Protein AF-0000000074539095 (afdb_homodimer)

pLDDT: mean 86.01, std 14.71, range [35.84, 98.12]

Solvent-accessible surface area (backbone atoms only — not comparable to full-atom values): 19254 Å² total; per-residue (Å²): 107,52,75,46,80,43,52,52,93,38,87,77,46,68,69,56,50,51,51,53,51,51,55,56,58,64,55,56,76,50,70,60,63,50,55,32,35,36,38,42,33,31,65,42,73,54,95,86,40,68,28,22,35,31,34,38,36,40,35,31,67,97,44,48,30,38,37,30,64,21,70,27,74,41,58,67,56,10,47,50,54,35,48,51,52,50,46,53,53,44,46,52,55,38,48,53,56,55,49,61,72,67,46,92,83,40,67,67,56,61,66,56,63,62,85,59,79,54,88,67,53,45,43,33,37,76,48,81,76,72,81,90,55,56,36,53,69,69,56,51,49,48,55,35,68,76,42,91,53,62,55,44,78,46,28,27,84,84,68,41,82,32,40,39,32,67,41,95,88,73,36,28,37,34,74,108,52,74,46,81,42,52,51,92,38,85,78,48,68,69,56,52,52,52,53,50,51,54,57,56,64,55,54,75,52,71,58,64,50,55,31,35,37,36,44,34,32,65,40,74,53,94,86,40,67,28,21,34,31,34,39,36,39,35,31,67,99,45,48,30,37,36,30,64,21,70,27,74,42,58,68,56,10,46,50,53,35,48,51,52,50,46,53,52,44,47,52,54,39,49,54,57,56,51,60,72,66,48,92,82,37,65,67,56,60,67,56,64,64,82,60,78,55,87,68,52,45,43,33,37,76,48,81,76,72,80,89,55,56,36,54,69,66,55,50,49,49,54,34,68,77,43,91,54,61,54,42,79,45,28,27,86,83,67,42,81,30,39,39,31,68,43,94,88,74,36,27,36,34,73

Sequence (350 aa):
MNISIVGKQFELTEPIKSYIQNAFESLARYNLDIISGRCVVSADEKQGKKGFSAEFALNMARKDTIVIRQKDKDLYAAIDLAIDRAAKVLRREHDKMTTVKGKDDGKEVRARIGEEAIEGVDEIVPMELELYKPLEVEEALEKLKASDMQFYVFNDIDAKMRVIYKRADGKFGLYMNISIVGKQFELTEPIKSYIQNAFESLARYNLDIISGRCVVSADEKQGKKGFSAEFALNMARKDTIVIRQKDKDLYAAIDLAIDRAAKVLRREHDKMTTVKGKDDGKEVRARIGEEAIEGVDEIVPMELELYKPLEVEEALEKLKASDMQFYVFNDIDAKMRVIYKRADGKFGLY

InterPro domains:
  IPR003489 Ribosome hibernation promoting factor/RaiA [PF02482] (3-97)
  IPR003489 Ribosome hibernation promoting factor/RaiA [TIGR00741] (1-98)
  IPR003489 Ribosome hibernation promoting factor/RaiA [cd00552] (2-96)
  IPR032528 Sigma 54 modulation/S30EA ribosomal protein, C-terminal [PF16321] (122-174)
  IPR036567 Ribosome hibernation promotion factor-like [G3DSA:3.30.160.100] (1-110)
  IPR036567 Ribosome hibernation promotion factor-like [SSF69754] (2-104)
  IPR038416 Sigma 54 modulation/S30EA ribosomal protein, C-terminal domain superfamily [G3DSA:3.30.505.50] (133-174)
  IPR050574 HPF/YfiA ribosome-associated [PTHR33231] (2-174)

Nearest PDB structures (foldseek):
  2ywq-assembly3_C  TM=9.135E-01  e=5.434E-08  Thermus thermophilus HB8
  8rd8-assembly1_D  TM=8.995E-01  e=7.138E-07  Psychrobacter urativorans
  5zep-assembly1_x  TM=9.166E-01  e=2.433E-06  Mycolicibacterium smegmatis MC2 155
  6h4n-assembly1_x  TM=8.956E-01  e=3.515E-06  Escherichia coli BW25113
  8fmw-assembly1_W  TM=8.453E-01  e=8.294E-06  Borreliella burgdorferi B31

Organism: Campylobacter curvus (strain 525.92) (NCBI:txid360105)

Foldseek 3Di:
DAEEEEEDVDDQDPVNVVLLVVLVVVLCVLVFQFPYKYWYKYWDDDPNQIKMKIWMWTDTPQFWIKIAIFMDSDPSVRSVVRSVLVNVVSNLVSCLVVVVVPDPPCPVVSVPPDPPDDPRMDIGHDDDADQVDADDPVVLVVVQVVDPDQKDWGQHPVSDIKIWGADPVRDIDID/DAEEEEEDVDDQDPVNVVLLVVLVVVLCVLVFQFPYKYWYKYWDDDPNQIKIKIWMWTDTPQFWIKIAIFMDSDPSVRSVVRSVLVNVVSNLVSCLVVVVVPDPPCPVVSVPSDPPDDPRMDIGHDDDEPQVDADDPVVLVVVQVVDPDQKDWGQHPVSDIKIWGADPVRDIDID

Radius of gyration: 27.0 Å; Cα contacts (8 Å, |Δi|>4): 596; chains: 2; bounding box: 69×76×48 Å

Structure (mmCIF, N/CA/C/O backbone):
data_AF-0000000074539095-model_v1
#
loop_
_entity.id
_entity.type
_entity.pdbx_description
1 polymer 'Ribosome hibernation promoting factor'
#
loop_
_atom_site.group_PDB
_atom_site.id
_atom_site.type_symbol
_atom_site.label_atom_id
_atom_site.label_alt_id
_atom_site.label_comp_id
_atom_site.label_asym_id
_atom_site.label_entity_id
_atom_site.label_seq_id
_atom_site.pdbx_PDB_ins_code
_atom_site.Cartn_x
_atom_site.Cartn_y
_atom_site.Cartn_z
_atom_site.occupancy
_atom_site.B_iso_or_equiv
_atom_site.auth_seq_id
_atom_site.auth_comp_id
_atom_site.auth_asym_id
_atom_site.auth_atom_id
_atom_site.pdbx_PDB_model_num
ATOM 1 N N . MET A 1 1 ? -5.246 17.734 23.75 1 82.69 1 MET A N 1
ATOM 2 C CA . MET A 1 1 ? -4.582 17.594 22.453 1 82.69 1 MET A CA 1
ATOM 3 C C . MET A 1 1 ? -3.07 17.5 22.625 1 82.69 1 MET A C 1
ATOM 5 O O . MET A 1 1 ? -2.473 18.297 23.344 1 82.69 1 MET A O 1
ATOM 9 N N . ASN A 1 2 ? -2.43 16.344 22.234 1 90.19 2 ASN A N 1
ATOM 10 C CA . ASN A 1 2 ? -0.978 16.219 22.219 1 90.19 2 ASN A CA 1
ATOM 11 C C . ASN A 1 2 ? -0.353 16.984 21.062 1 90.19 2 ASN A C 1
ATOM 13 O O . ASN A 1 2 ? -0.617 16.703 19.906 1 90.19 2 ASN A O 1
ATOM 17 N N . ILE A 1 3 ? 0.464 18 21.469 1 93.69 3 ILE A N 1
ATOM 18 C CA . ILE A 1 3 ? 1.004 18.875 20.422 1 93.69 3 ILE A CA 1
ATOM 19 C C . ILE A 1 3 ? 2.508 18.641 20.281 1 93.69 3 ILE A C 1
ATOM 21 O O . ILE A 1 3 ? 3.225 18.578 21.297 1 93.69 3 ILE A O 1
ATOM 25 N N . SER A 1 4 ? 2.906 18.438 19.125 1 94.69 4 SER A N 1
ATOM 26 C CA . SER A 1 4 ? 4.328 18.328 18.797 1 94.69 4 SER A CA 1
ATOM 27 C C . SER A 1 4 ? 4.777 19.453 17.875 1 94.69 4 SER A C 1
ATOM 29 O O . SER A 1 4 ? 4.145 19.719 16.859 1 94.69 4 SER A O 1
ATOM 31 N N . ILE A 1 5 ? 5.84 20.156 18.266 1 96.38 5 ILE A N 1
ATOM 32 C CA . ILE A 1 5 ? 6.387 21.266 17.469 1 96.38 5 ILE A CA 1
ATOM 33 C C . ILE A 1 5 ? 7.832 20.953 17.094 1 96.38 5 ILE A C 1
ATOM 35 O O . ILE A 1 5 ? 8.672 20.703 17.969 1 96.38 5 ILE A O 1
ATOM 39 N N . VAL A 1 6 ? 8.062 20.984 15.797 1 94.38 6 VAL A N 1
ATOM 40 C CA . VAL A 1 6 ? 9.391 20.594 15.32 1 94.38 6 VAL A CA 1
ATOM 41 C C . VAL A 1 6 ? 9.93 21.672 14.375 1 94.38 6 VAL A C 1
ATOM 43 O O . VAL A 1 6 ? 9.203 22.172 13.516 1 94.38 6 VAL A O 1
ATOM 46 N N . GLY A 1 7 ? 11.141 22.016 14.578 1 94.12 7 GLY A N 1
ATOM 47 C CA . GLY A 1 7 ? 11.844 22.875 13.648 1 94.12 7 GLY A CA 1
ATOM 48 C C . GLY A 1 7 ? 12.781 22.125 12.727 1 94.12 7 GLY A C 1
ATOM 49 O O . GLY A 1 7 ? 13.672 21.406 13.188 1 94.12 7 GLY A O 1
ATOM 50 N N . LYS A 1 8 ? 12.523 22.219 11.5 1 90.25 8 LYS A N 1
ATOM 51 C CA . LYS A 1 8 ? 13.438 21.625 10.523 1 90.25 8 LYS A CA 1
ATOM 52 C C . LYS A 1 8 ? 14.516 22.625 10.109 1 90.25 8 LYS A C 1
ATOM 54 O O . LYS A 1 8 ? 14.242 23.578 9.383 1 90.25 8 LYS A O 1
ATOM 59 N N . GLN A 1 9 ? 15.734 22.453 10.5 1 86.25 9 GLN A N 1
ATOM 60 C CA . GLN A 1 9 ? 16.859 23.344 10.25 1 86.25 9 GLN A CA 1
ATOM 61 C C . GLN A 1 9 ? 16.5 24.781 10.641 1 86.25 9 GLN A C 1
ATOM 63 O O . GLN A 1 9 ? 16.828 25.734 9.922 1 86.25 9 GLN A O 1
ATOM 68 N N . PHE A 1 10 ? 15.711 24.922 11.648 1 88.81 10 PHE A N 1
ATOM 69 C CA . PHE A 1 10 ? 15.211 26.188 12.172 1 88.81 10 PHE A CA 1
ATOM 70 C C . PHE A 1 10 ? 15.094 26.125 13.695 1 88.81 10 PHE A C 1
ATOM 72 O O . PHE A 1 10 ? 14.539 25.172 14.242 1 88.81 10 PHE A O 1
ATOM 79 N N . GLU A 1 11 ? 15.664 27.094 14.344 1 91.75 11 GLU A N 1
ATOM 80 C CA . GLU A 1 11 ? 15.586 27.125 15.797 1 91.75 11 GLU A CA 1
ATOM 81 C C . GLU A 1 11 ? 14.25 27.719 16.266 1 91.75 11 GLU A C 1
ATOM 83 O O . GLU A 1 11 ? 13.891 28.828 15.883 1 91.75 11 GLU A O 1
ATOM 88 N N . LEU A 1 12 ? 13.617 26.938 17.078 1 94.94 12 LEU A N 1
ATOM 89 C CA . LEU A 1 12 ? 12.344 27.391 17.625 1 94.94 12 LEU A CA 1
ATOM 90 C C . LEU A 1 12 ? 12.555 28.078 18.969 1 94.94 12 LEU A C 1
ATOM 92 O O . LEU A 1 12 ? 12.891 27.438 19.969 1 94.94 12 LEU A O 1
ATOM 96 N N . THR A 1 13 ? 12.305 29.438 18.953 1 95.94 13 THR A N 1
ATOM 97 C CA . THR A 1 13 ? 12.383 30.172 20.203 1 95.94 13 THR A CA 1
ATOM 98 C C . THR A 1 13 ? 11.109 30 21.016 1 95.94 13 THR A C 1
ATOM 100 O O . THR A 1 13 ? 10.094 29.531 20.5 1 95.94 13 THR A O 1
ATOM 103 N N . GLU A 1 14 ? 11.195 30.344 22.25 1 96.88 14 GLU A N 1
ATOM 104 C CA . GLU A 1 14 ? 10.055 30.156 23.125 1 96.88 14 GLU A CA 1
ATOM 105 C C . GLU A 1 14 ? 8.844 30.953 22.641 1 96.88 14 GLU A C 1
ATOM 107 O O . GLU A 1 14 ? 7.719 30.453 22.656 1 96.88 14 GLU A O 1
ATOM 112 N N . PRO A 1 15 ? 9.062 32.156 22.188 1 96.75 15 PRO A N 1
ATOM 113 C CA . PRO A 1 15 ? 7.914 32.906 21.672 1 96.75 15 PRO A CA 1
ATOM 114 C C . PRO A 1 15 ? 7.246 32.219 20.484 1 96.75 15 PRO A C 1
ATOM 116 O O . PRO A 1 15 ? 6.016 32.219 20.391 1 96.75 15 PRO A O 1
ATOM 119 N N . ILE A 1 16 ? 8.07 31.625 19.641 1 96.44 16 ILE A N 1
ATOM 120 C CA . ILE A 1 16 ? 7.531 30.922 18.469 1 96.44 16 ILE A CA 1
ATOM 121 C C . ILE A 1 16 ? 6.738 29.703 18.922 1 96.44 16 ILE A C 1
ATOM 123 O O . ILE A 1 16 ? 5.617 29.484 18.453 1 96.44 16 ILE A O 1
ATOM 127 N N . LYS A 1 17 ? 7.258 28.938 19.859 1 97.25 17 LYS A N 1
ATOM 128 C CA . LYS A 1 17 ? 6.59 27.75 20.375 1 97.25 17 LYS A CA 1
ATOM 129 C C . LYS A 1 17 ? 5.258 28.109 21.031 1 97.25 17 LYS A C 1
ATOM 131 O O . LYS A 1 17 ? 4.246 27.438 20.812 1 97.25 17 LYS A O 1
ATOM 136 N N . SER A 1 18 ? 5.332 29.156 21.797 1 97.44 18 SER A N 1
ATOM 137 C CA . SER A 1 18 ? 4.125 29.594 22.484 1 97.44 18 SER A CA 1
ATOM 138 C C . SER A 1 18 ? 3.051 30.031 21.484 1 97.44 18 SER A C 1
ATOM 140 O O . SER A 1 18 ? 1.865 29.766 21.688 1 97.44 18 SER A O 1
ATOM 142 N N . TYR A 1 19 ? 3.523 30.688 20.453 1 97.19 19 TYR A N 1
ATOM 143 C CA . TYR A 1 19 ? 2.594 31.156 19.438 1 97.19 19 TYR A CA 1
ATOM 144 C C . TYR A 1 19 ? 1.896 29.984 18.75 1 97.19 19 TYR A C 1
ATOM 146 O O . TYR A 1 19 ? 0.678 30 18.562 1 97.19 19 TYR A O 1
ATOM 154 N N . ILE A 1 20 ? 2.652 28.969 18.422 1 96.94 20 ILE A N 1
ATOM 155 C CA . ILE A 1 20 ? 2.121 27.781 17.766 1 96.94 20 ILE A CA 1
ATOM 156 C C . ILE A 1 20 ? 1.183 27.031 18.719 1 96.94 20 ILE A C 1
ATOM 158 O O . ILE A 1 20 ? 0.105 26.594 18.312 1 96.94 20 ILE A O 1
ATOM 162 N N . GLN A 1 21 ? 1.583 26.922 19.969 1 96.12 21 GLN A N 1
ATOM 163 C CA . GLN A 1 21 ? 0.751 26.266 20.969 1 96.12 21 GLN A CA 1
ATOM 164 C C . GLN A 1 21 ? -0.604 26.953 21.094 1 96.12 21 GLN A C 1
ATOM 166 O O . GLN A 1 21 ? -1.644 26.297 21.125 1 96.12 21 GLN A O 1
ATOM 171 N N . ASN A 1 22 ? -0.52 28.25 21.172 1 95.38 22 ASN A N 1
ATOM 172 C CA . ASN A 1 22 ? -1.754 29.031 21.266 1 95.38 22 ASN A CA 1
ATOM 173 C C . ASN A 1 22 ? -2.637 28.844 20.031 1 95.38 22 ASN A C 1
ATOM 175 O O . ASN A 1 22 ? -3.863 28.797 20.141 1 95.38 22 ASN A O 1
ATOM 179 N N . ALA A 1 23 ? -1.967 28.766 18.891 1 94.06 23 ALA A N 1
ATOM 180 C CA . ALA A 1 23 ? -2.691 28.531 17.656 1 94.06 23 ALA A CA 1
ATOM 181 C C . ALA A 1 23 ? -3.461 27.219 17.703 1 94.06 23 ALA A C 1
ATOM 183 O O . ALA A 1 23 ? -4.641 27.172 17.344 1 94.06 23 ALA A O 1
ATOM 184 N N . PHE A 1 24 ? -2.826 26.172 18.188 1 93.69 24 PHE A N 1
ATOM 185 C CA . PHE A 1 24 ? -3.488 24.875 18.312 1 93.69 24 PHE A CA 1
ATOM 186 C C . PHE A 1 24 ? -4.633 24.953 19.312 1 93.69 24 PHE A C 1
ATOM 188 O O . PHE A 1 24 ? -5.707 24.391 19.078 1 93.69 24 PHE A O 1
ATOM 195 N N . GLU A 1 25 ? -4.445 25.656 20.406 1 91.75 25 GLU A N 1
ATOM 196 C CA . GLU A 1 25 ? -5.453 25.75 21.453 1 91.75 25 GLU A CA 1
ATOM 197 C C . GLU A 1 25 ? -6.711 26.453 20.953 1 91.75 25 GLU A C 1
ATOM 199 O O . GLU A 1 25 ? -7.82 26.141 21.391 1 91.75 25 GLU A O 1
ATOM 204 N N . SER A 1 26 ? -6.504 27.344 20.078 1 91.62 26 SER A N 1
ATOM 205 C CA . SER A 1 26 ? -7.633 28.094 19.531 1 91.62 26 SER A CA 1
ATOM 206 C C . SER A 1 26 ? -8.555 27.203 18.719 1 91.62 26 SER A C 1
ATOM 208 O O . SER A 1 26 ? -9.719 27.547 18.484 1 91.62 26 SER A O 1
ATOM 210 N N . LEU A 1 27 ? -8.039 26.078 18.266 1 91.38 27 LEU A N 1
ATOM 211 C CA . LEU A 1 27 ? -8.828 25.172 17.438 1 91.38 27 LEU A CA 1
ATOM 212 C C . LEU A 1 27 ? -9.68 24.25 18.312 1 91.38 27 LEU A C 1
ATOM 214 O O . LEU A 1 27 ? -10.586 23.578 17.812 1 91.38 27 LEU A O 1
ATOM 218 N N . ALA A 1 28 ? -9.43 24.188 19.562 1 84.56 28 ALA A N 1
ATOM 219 C CA . ALA A 1 28 ? -10.133 23.312 20.5 1 84.56 28 ALA A CA 1
ATOM 220 C C . ALA A 1 28 ? -11.602 23.703 20.609 1 84.56 28 ALA A C 1
ATOM 222 O O . ALA A 1 28 ? -12.43 22.891 21.031 1 84.56 28 ALA A O 1
ATOM 223 N N . ARG A 1 29 ? -11.922 24.828 20.203 1 82.81 29 ARG A N 1
ATOM 224 C CA . ARG A 1 29 ? -13.266 25.375 20.391 1 82.81 29 ARG A CA 1
ATOM 225 C C . ARG A 1 29 ? -14.266 24.656 19.5 1 82.81 29 ARG A C 1
ATOM 227 O O . ARG A 1 29 ? -15.477 24.703 19.734 1 82.81 29 ARG A O 1
ATOM 234 N N . TYR A 1 30 ? -13.789 24.062 18.469 1 82.06 30 TYR A N 1
ATOM 235 C CA . TYR A 1 30 ? -14.719 23.453 17.516 1 82.06 30 TYR A CA 1
ATOM 236 C C . TYR A 1 30 ? -15.195 22.094 18.031 1 82.06 30 TYR A C 1
ATOM 238 O O . TYR A 1 30 ? -16.031 21.453 17.391 1 82.06 30 TYR A O 1
ATOM 246 N N . ASN A 1 31 ? -14.836 21.781 19.219 1 70.94 31 ASN A N 1
ATOM 247 C CA . ASN A 1 31 ? -15.352 20.609 19.906 1 70.94 31 ASN A CA 1
ATOM 248 C C . ASN A 1 31 ? -15.203 19.344 19.062 1 70.94 31 ASN A C 1
ATOM 250 O O . ASN A 1 31 ? -16.141 18.547 18.969 1 70.94 31 ASN A O 1
ATOM 254 N N . LEU A 1 32 ? -14.234 19.391 18.234 1 76.88 32 LEU A N 1
ATOM 255 C CA . LEU A 1 32 ? -13.906 18.156 17.516 1 76.88 32 LEU A CA 1
ATOM 256 C C . LEU A 1 32 ? -12.906 17.328 18.312 1 76.88 32 LEU A C 1
ATOM 258 O O . LEU A 1 32 ? -12.188 17.859 19.172 1 76.88 32 LEU A O 1
ATOM 262 N N . ASP A 1 33 ? -13.078 16.047 18.453 1 83.5 33 ASP A N 1
ATOM 263 C CA . ASP A 1 33 ? -12.164 15.172 19.172 1 83.5 33 ASP A CA 1
ATOM 264 C C . ASP A 1 33 ? -10.797 15.133 18.5 1 83.5 33 ASP A C 1
ATOM 266 O O . ASP A 1 33 ? -10.43 14.125 17.891 1 83.5 33 ASP A O 1
ATOM 270 N N . ILE A 1 34 ? -10.031 16.344 18.609 1 85.81 34 ILE A N 1
ATOM 271 C CA . ILE A 1 34 ? -8.672 16.406 18.062 1 85.81 34 ILE A CA 1
ATOM 272 C C . ILE A 1 34 ? -7.711 15.68 19.016 1 85.81 34 ILE A C 1
ATOM 274 O O . ILE A 1 34 ? -7.492 16.125 20.141 1 85.81 34 ILE A O 1
ATOM 278 N N . ILE A 1 35 ? -7.16 14.648 18.531 1 86.69 35 ILE A N 1
ATOM 279 C CA . ILE A 1 35 ? -6.328 13.773 19.359 1 86.69 35 ILE A CA 1
ATOM 280 C C . ILE A 1 35 ? -4.914 14.352 19.453 1 86.69 35 ILE A C 1
ATOM 282 O O . ILE A 1 35 ? -4.297 14.328 20.516 1 86.69 35 ILE A O 1
ATOM 286 N N . SER A 1 36 ? -4.418 14.812 18.312 1 90.5 36 SER A N 1
ATOM 287 C CA . SER A 1 36 ? -3.049 15.328 18.312 1 90.5 36 SER A CA 1
ATOM 288 C C . SER A 1 36 ? -2.848 16.359 17.219 1 90.5 36 SER A C 1
ATOM 290 O O . SER A 1 36 ? -3.602 16.391 16.234 1 90.5 36 SER A O 1
ATOM 292 N N . GLY A 1 37 ? -1.92 17.234 17.422 1 91.94 37 GLY A N 1
ATOM 293 C CA . GLY A 1 37 ? -1.452 18.219 16.469 1 91.94 37 GLY A CA 1
ATOM 294 C C . GLY A 1 37 ? 0.059 18.266 16.344 1 91.94 37 GLY A C 1
ATOM 295 O O . GLY A 1 37 ? 0.775 18.094 17.328 1 91.94 37 GLY A O 1
ATOM 296 N N . ARG A 1 38 ? 0.458 18.406 15.141 1 94.06 38 ARG A N 1
ATOM 297 C CA . ARG A 1 38 ? 1.889 18.531 14.875 1 94.06 38 ARG A CA 1
ATOM 298 C C . ARG A 1 38 ? 2.182 19.688 13.938 1 94.06 38 ARG A C 1
ATOM 300 O O . ARG A 1 38 ? 1.473 19.891 12.953 1 94.06 38 ARG A O 1
ATOM 307 N N . CYS A 1 39 ? 3.184 20.438 14.312 1 96.25 39 CYS A N 1
ATOM 308 C CA . CYS A 1 39 ? 3.615 21.547 13.469 1 96.25 39 CYS A CA 1
ATOM 309 C C . CYS A 1 39 ? 5.105 21.453 13.156 1 96.25 39 CYS A C 1
ATOM 311 O O . CYS A 1 39 ? 5.918 21.281 14.07 1 96.25 39 CYS A O 1
ATOM 313 N N . VAL A 1 40 ? 5.461 21.484 11.914 1 95 40 VAL A N 1
ATOM 314 C CA . VAL A 1 40 ? 6.852 21.516 11.469 1 95 40 VAL A CA 1
ATOM 315 C C . VAL A 1 40 ? 7.148 22.875 10.82 1 95 40 VAL A C 1
ATOM 317 O O . VAL A 1 40 ? 6.473 23.281 9.875 1 95 40 VAL A O 1
ATOM 320 N N . VAL A 1 41 ? 8.125 23.5 11.352 1 95.5 41 VAL A N 1
ATOM 321 C CA . VAL A 1 41 ? 8.508 24.812 10.836 1 95.5 41 VAL A CA 1
ATOM 322 C C . VAL A 1 41 ? 9.875 24.719 10.148 1 95.5 41 VAL A C 1
ATOM 324 O O . VAL A 1 41 ? 10.789 24.062 10.664 1 95.5 41 VAL A O 1
ATOM 327 N N . SER A 1 42 ? 9.914 25.266 9.016 1 93.56 42 SER A N 1
ATOM 328 C CA . SER A 1 42 ? 11.195 25.328 8.312 1 93.56 42 SER A CA 1
ATOM 329 C C . SER A 1 42 ? 11.406 26.688 7.66 1 93.56 42 SER A C 1
ATOM 331 O O . SER A 1 42 ? 10.445 27.438 7.438 1 93.56 42 SER A O 1
ATOM 333 N N . ALA A 1 43 ? 12.68 26.984 7.52 1 90.25 43 ALA A N 1
ATOM 334 C CA . ALA A 1 43 ? 13.062 28.172 6.75 1 90.25 43 ALA A CA 1
ATOM 335 C C . ALA A 1 43 ? 13.453 27.797 5.324 1 90.25 43 ALA A C 1
ATOM 337 O O . ALA A 1 43 ? 14.055 26.734 5.098 1 90.25 43 ALA A O 1
ATOM 338 N N . ASP A 1 44 ? 12.867 28.453 4.406 1 79.5 44 ASP A N 1
ATOM 339 C CA . ASP A 1 44 ? 13.18 28.234 3 1 79.5 44 ASP A CA 1
ATOM 340 C C . ASP A 1 44 ? 13.875 29.438 2.395 1 79.5 44 ASP A C 1
ATOM 342 O O . ASP A 1 44 ? 13.695 30.562 2.863 1 79.5 44 ASP A O 1
ATOM 346 N N . GLU A 1 45 ? 14.992 29.25 1.792 1 77.12 45 GLU A N 1
ATOM 347 C CA . GLU A 1 45 ? 15.594 30.344 1.047 1 77.12 45 GLU A CA 1
ATOM 348 C C . GLU A 1 45 ? 15.508 30.109 -0.458 1 77.12 45 GLU A C 1
ATOM 350 O O . GLU A 1 45 ? 15.945 29.062 -0.955 1 77.12 45 GLU A O 1
ATOM 355 N N . LYS A 1 46 ? 14.633 30.859 -0.978 1 67.56 46 LYS A N 1
ATOM 356 C CA . LYS A 1 46 ? 14.562 30.797 -2.436 1 67.56 46 LYS A CA 1
ATOM 357 C C . LYS A 1 46 ? 14.992 32.125 -3.053 1 67.56 46 LYS A C 1
ATOM 359 O O . LYS A 1 46 ? 14.445 33.188 -2.721 1 67.56 46 LYS A O 1
ATOM 364 N N . GLN A 1 47 ? 15.969 32 -3.994 1 73.81 47 GLN A N 1
ATOM 365 C CA . GLN A 1 47 ? 16.484 33.125 -4.75 1 73.81 47 GLN A CA 1
ATOM 366 C C . GLN A 1 47 ? 16.875 34.281 -3.818 1 73.81 47 GLN A C 1
ATOM 368 O O . GLN A 1 47 ? 16.547 35.438 -4.078 1 73.81 47 GLN A O 1
ATOM 373 N N . GLY A 1 48 ? 17.359 34 -2.801 1 74.69 48 GLY A N 1
ATOM 374 C CA . GLY A 1 48 ? 17.844 35.031 -1.905 1 74.69 48 GLY A CA 1
ATOM 375 C C . GLY A 1 48 ? 16.781 35.562 -0.958 1 74.69 48 GLY A C 1
ATOM 376 O O . GLY A 1 48 ? 17.062 36.438 -0.133 1 74.69 48 GLY A O 1
ATOM 377 N N . LYS A 1 49 ? 15.594 35.219 -1.083 1 80 49 LYS A N 1
ATOM 378 C CA . LYS A 1 49 ? 14.539 35.656 -0.18 1 80 49 LYS A CA 1
ATOM 379 C C . LYS A 1 49 ? 14.227 34.594 0.87 1 80 49 LYS A C 1
ATOM 381 O O . LYS A 1 49 ? 14.008 33.438 0.535 1 80 49 LYS A O 1
ATOM 386 N N . LYS A 1 50 ? 14.328 35.062 2.037 1 84.12 50 LYS A N 1
ATOM 387 C CA . LYS A 1 50 ? 14.031 34.188 3.158 1 84.12 50 LYS A CA 1
ATOM 388 C C . LYS A 1 50 ? 12.523 33.969 3.316 1 84.12 50 LYS A C 1
ATOM 390 O O . LYS A 1 50 ? 11.75 34.938 3.148 1 84.12 50 LYS A O 1
ATOM 395 N N . GLY A 1 51 ? 12.102 32.781 3.352 1 91.81 51 GLY A N 1
ATOM 396 C CA . GLY A 1 51 ? 10.727 32.438 3.66 1 91.81 51 GLY A CA 1
ATOM 397 C C . GLY A 1 51 ? 10.602 31.297 4.652 1 91.81 51 GLY A C 1
ATOM 398 O O . GLY A 1 51 ? 11.602 30.703 5.047 1 91.81 51 GLY A O 1
ATOM 399 N N . PHE A 1 52 ? 9.383 31.281 5.227 1 93.62 52 PHE A N 1
ATOM 400 C CA . PHE A 1 52 ? 9.109 30.25 6.219 1 93.62 52 PHE A CA 1
ATOM 401 C C . PHE A 1 52 ? 7.957 29.359 5.773 1 93.62 52 PHE A C 1
ATOM 403 O O . PHE A 1 52 ? 7.062 29.812 5.055 1 93.62 52 PHE A O 1
ATOM 410 N N . SER A 1 53 ? 8.102 28.141 6.156 1 93.56 53 SER A N 1
ATOM 411 C CA . SER A 1 53 ? 7.027 27.172 5.93 1 93.56 53 SER A CA 1
ATOM 412 C C . SER A 1 53 ? 6.52 26.594 7.242 1 93.56 53 SER A C 1
ATOM 414 O O . SER A 1 53 ? 7.312 26.25 8.125 1 93.56 53 SER A O 1
ATOM 416 N N . ALA A 1 54 ? 5.246 26.609 7.41 1 94.75 54 ALA A N 1
ATOM 417 C CA . ALA A 1 54 ? 4.586 25.969 8.539 1 94.75 54 ALA A CA 1
ATOM 418 C C . ALA A 1 54 ? 3.662 24.844 8.07 1 94.75 54 ALA A C 1
ATOM 420 O O . ALA A 1 54 ? 2.748 25.078 7.277 1 94.75 54 ALA A O 1
ATOM 421 N N . GLU A 1 55 ? 3.943 23.672 8.516 1 94.56 55 GLU A N 1
ATOM 422 C CA . GLU A 1 55 ? 3.113 22.516 8.203 1 94.56 55 GLU A CA 1
ATOM 423 C C . GLU A 1 55 ? 2.369 22.016 9.438 1 94.56 55 GLU A C 1
ATOM 425 O O . GLU A 1 55 ? 2.99 21.625 10.43 1 94.56 55 GLU A O 1
ATOM 430 N N . PHE A 1 56 ? 1.07 22.016 9.359 1 94.88 56 PHE A N 1
ATOM 431 C CA . PHE A 1 56 ? 0.226 21.594 10.469 1 94.88 56 PHE A CA 1
ATOM 432 C C . PHE A 1 56 ? -0.469 20.266 10.133 1 94.88 56 PHE A C 1
ATOM 434 O O . PHE A 1 56 ? -0.955 20.078 9.016 1 94.88 56 PHE A O 1
ATOM 441 N N . ALA A 1 57 ? -0.441 19.391 11.047 1 93.94 57 ALA A N 1
ATOM 442 C CA . ALA A 1 57 ? -1.223 18.156 10.977 1 93.94 57 ALA A CA 1
ATOM 443 C C . ALA A 1 57 ? -2.141 18.031 12.188 1 93.94 57 ALA A C 1
ATOM 445 O O . ALA A 1 57 ? -1.694 18.156 13.328 1 93.94 57 ALA A O 1
ATOM 446 N N . LEU A 1 58 ? -3.385 17.812 11.906 1 93 58 LEU A N 1
ATOM 447 C CA . LEU A 1 58 ? -4.379 17.625 12.953 1 93 58 LEU A CA 1
ATOM 448 C C . LEU A 1 58 ? -5.031 16.25 12.836 1 93 58 LEU A C 1
ATOM 450 O O . LEU A 1 58 ? -5.613 15.922 11.805 1 93 58 LEU A O 1
ATOM 454 N N . ASN A 1 59 ? -4.883 15.555 13.836 1 90.25 59 ASN A N 1
ATOM 455 C CA . ASN A 1 59 ? -5.484 14.227 13.891 1 90.25 59 ASN A CA 1
ATOM 456 C C . ASN A 1 59 ? -6.773 14.234 14.711 1 90.25 59 ASN A C 1
ATOM 458 O O . ASN A 1 59 ? -6.773 14.609 15.883 1 90.25 59 ASN A O 1
ATOM 462 N N . MET A 1 60 ? -7.816 13.867 14.023 1 86.94 60 MET A N 1
ATOM 463 C CA . MET A 1 60 ? -9.109 13.805 14.695 1 86.94 60 MET A CA 1
ATOM 464 C C . MET A 1 60 ? -9.547 12.359 14.906 1 86.94 60 MET A C 1
ATOM 466 O O . MET A 1 60 ? -9.258 11.492 14.078 1 86.94 60 MET A O 1
ATOM 470 N N . ALA A 1 61 ? -10.172 12.117 16.047 1 79.94 61 ALA A N 1
ATOM 471 C CA . ALA A 1 61 ? -10.625 10.758 16.344 1 79.94 61 ALA A CA 1
ATOM 472 C C . ALA A 1 61 ? -11.625 10.273 15.289 1 79.94 61 ALA A C 1
ATOM 474 O O . ALA A 1 61 ? -12.641 10.93 15.047 1 79.94 61 ALA A O 1
ATOM 475 N N . ARG A 1 62 ? -11.344 9.141 14.703 1 72.94 62 ARG A N 1
ATOM 476 C CA . ARG A 1 62 ? -12.219 8.414 13.773 1 72.94 62 ARG A CA 1
ATOM 477 C C . ARG A 1 62 ? -12.555 9.273 12.562 1 72.94 62 ARG A C 1
ATOM 479 O O . ARG A 1 62 ? -13.602 9.094 11.938 1 72.94 62 ARG A O 1
ATOM 486 N N . LYS A 1 63 ? -11.789 10.336 12.445 1 80.12 63 LYS A N 1
ATOM 487 C CA . LYS A 1 63 ? -12.016 11.219 11.305 1 80.12 63 LYS A CA 1
ATOM 488 C C . LYS A 1 63 ? -10.727 11.43 10.516 1 80.12 63 LYS A C 1
ATOM 490 O O . LYS A 1 63 ? -9.703 10.797 10.797 1 80.12 63 LYS A O 1
ATOM 495 N N . ASP A 1 64 ? -10.797 12.219 9.547 1 83.38 64 ASP A N 1
ATOM 496 C CA . ASP A 1 64 ? -9.68 12.508 8.648 1 83.38 64 ASP A CA 1
ATOM 497 C C . ASP A 1 64 ? -8.586 13.289 9.367 1 83.38 64 ASP A C 1
ATOM 499 O O . ASP A 1 64 ? -8.875 14.078 10.273 1 83.38 64 ASP A O 1
ATOM 503 N N . THR A 1 65 ? -7.41 12.914 9.094 1 92.12 65 THR A N 1
ATOM 504 C CA . THR A 1 65 ? -6.297 13.797 9.438 1 92.12 65 THR A CA 1
ATOM 505 C C . THR A 1 65 ? -6.18 14.93 8.422 1 92.12 65 THR A C 1
ATOM 507 O O . THR A 1 65 ? -6.258 14.703 7.215 1 92.12 65 THR A O 1
ATOM 510 N N . ILE A 1 66 ? -6.059 16.109 8.914 1 92.69 66 ILE A N 1
ATOM 511 C CA . ILE A 1 66 ? -5.91 17.25 8.008 1 92.69 66 ILE A CA 1
ATOM 512 C C . ILE A 1 66 ? -4.469 17.75 8.047 1 92.69 66 ILE A C 1
ATOM 514 O O . ILE A 1 66 ? -3.855 17.828 9.109 1 92.69 66 ILE A O 1
ATOM 518 N N . VAL A 1 67 ? -3.947 17.984 6.898 1 94.56 67 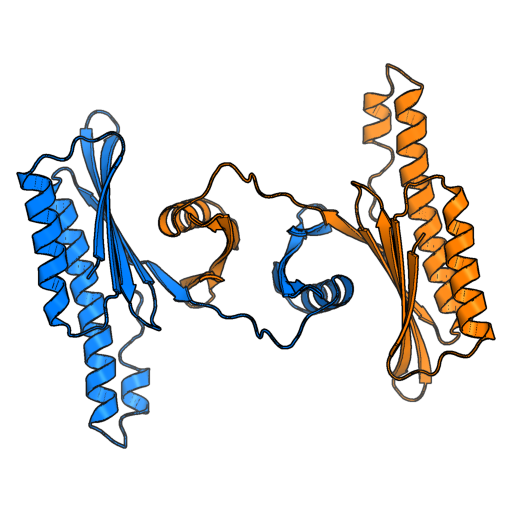VAL A N 1
ATOM 519 C CA . VAL A 1 67 ? -2.594 18.516 6.773 1 94.56 67 VAL A CA 1
ATOM 520 C C . VAL A 1 67 ? -2.623 19.828 5.984 1 94.56 67 VAL A C 1
ATOM 522 O O . VAL A 1 67 ? -3.225 19.891 4.91 1 94.56 67 VAL A O 1
ATOM 525 N N . ILE A 1 68 ? -2.02 20.828 6.574 1 94.38 68 ILE A N 1
ATOM 526 C CA . ILE A 1 68 ? -1.99 22.156 5.961 1 94.38 68 ILE A CA 1
ATOM 527 C C . ILE A 1 68 ? -0.552 22.656 5.895 1 94.38 68 ILE A C 1
ATOM 529 O O . ILE A 1 68 ? 0.183 22.594 6.883 1 94.38 68 ILE A O 1
ATOM 533 N N . ARG A 1 69 ? -0.23 23.141 4.707 1 92.94 69 ARG A N 1
ATOM 534 C CA . ARG A 1 69 ? 1.072 23.781 4.539 1 92.94 69 ARG A CA 1
ATOM 535 C C . ARG A 1 69 ? 0.922 25.219 4.066 1 92.94 69 ARG A C 1
ATOM 537 O O . ARG A 1 69 ? 0.175 25.5 3.123 1 92.94 69 ARG A O 1
ATOM 544 N N . GLN A 1 70 ? 1.591 26.094 4.785 1 93.38 70 GLN A N 1
ATOM 545 C CA . GLN A 1 70 ? 1.541 27.516 4.43 1 93.38 70 GLN A CA 1
ATOM 546 C C . GLN A 1 70 ? 2.938 28.125 4.426 1 93.38 70 GLN A C 1
ATOM 548 O O . GLN A 1 70 ? 3.729 27.891 5.344 1 93.38 70 GLN A O 1
ATOM 553 N N . LYS A 1 71 ? 3.197 28.797 3.348 1 92.69 71 LYS A N 1
ATOM 554 C CA . LYS A 1 71 ? 4.465 29.516 3.248 1 92.69 71 LYS A CA 1
ATOM 555 C C . LYS A 1 71 ? 4.242 31.016 3.289 1 92.69 71 LYS A C 1
ATOM 557 O O . LYS A 1 71 ? 3.215 31.516 2.826 1 92.69 71 LYS A O 1
ATOM 562 N N . ASP A 1 72 ? 5.184 31.688 3.91 1 93.94 72 ASP A N 1
ATOM 563 C CA . ASP A 1 72 ? 5.145 33.156 3.965 1 93.94 72 ASP A CA 1
ATOM 564 C C . ASP A 1 72 ? 6.523 33.719 4.289 1 93.94 72 ASP A C 1
ATOM 566 O O . ASP A 1 72 ? 7.391 33 4.801 1 93.94 72 ASP A O 1
ATOM 570 N N . LYS A 1 73 ? 6.734 34.969 3.893 1 93.69 73 LYS A N 1
ATOM 571 C CA . LYS A 1 73 ? 7.98 35.625 4.254 1 93.69 73 LYS A CA 1
ATOM 572 C C . LYS A 1 73 ? 8.07 35.844 5.762 1 93.69 73 LYS A C 1
ATOM 574 O O . LYS A 1 73 ? 9.164 36 6.309 1 93.69 73 LYS A O 1
ATOM 579 N N . ASP A 1 74 ? 6.859 35.844 6.379 1 94.25 74 ASP A N 1
ATOM 580 C CA . ASP A 1 74 ? 6.746 36 7.828 1 94.25 74 ASP A CA 1
ATOM 581 C C . ASP A 1 74 ? 6.215 34.75 8.477 1 94.25 74 ASP A C 1
ATOM 583 O O . ASP A 1 74 ? 5.145 34.25 8.102 1 94.25 74 ASP A O 1
ATOM 587 N N . LEU A 1 75 ? 7.016 34.25 9.477 1 94.06 75 LEU A N 1
ATOM 588 C CA . LEU A 1 75 ? 6.656 32.969 10.117 1 94.06 75 LEU A CA 1
ATOM 589 C C . LEU A 1 75 ? 5.293 33.062 10.789 1 94.06 75 LEU A C 1
ATOM 591 O O . LEU A 1 75 ? 4.453 32.188 10.641 1 94.06 75 LEU A O 1
ATOM 595 N N . TYR A 1 76 ? 5.043 34.125 11.461 1 96.25 76 TYR A N 1
ATOM 596 C CA . TYR A 1 76 ? 3.789 34.281 12.188 1 96.25 76 TYR A CA 1
ATOM 597 C C . TYR A 1 76 ? 2.607 34.375 11.227 1 96.25 76 TYR A C 1
ATOM 599 O O . TYR A 1 76 ? 1.534 33.844 11.508 1 96.25 76 TYR A O 1
ATOM 607 N N . ALA A 1 77 ? 2.854 35 10.125 1 96.31 77 ALA A N 1
ATOM 608 C CA . ALA A 1 77 ? 1.821 35.062 9.094 1 96.31 77 ALA A CA 1
ATOM 609 C C . ALA A 1 77 ? 1.521 33.656 8.531 1 96.31 77 ALA A C 1
ATOM 611 O O . ALA A 1 77 ? 0.359 33.312 8.32 1 96.31 77 ALA A O 1
ATOM 612 N N . ALA A 1 78 ? 2.6 32.906 8.305 1 95.38 78 ALA A N 1
ATOM 613 C CA . ALA A 1 78 ? 2.426 31.547 7.812 1 95.38 78 ALA A CA 1
ATOM 614 C C . ALA A 1 78 ? 1.573 30.719 8.766 1 95.38 78 ALA A C 1
ATOM 616 O O . ALA A 1 78 ? 0.667 30 8.344 1 95.38 78 ALA A O 1
ATOM 617 N N . ILE A 1 79 ? 1.843 30.859 10.039 1 96.44 79 ILE A N 1
ATOM 618 C CA . ILE A 1 79 ? 1.125 30.125 11.07 1 96.44 79 ILE A CA 1
ATOM 619 C C . ILE A 1 79 ? -0.336 30.562 11.102 1 96.44 79 ILE A C 1
ATOM 621 O O . ILE A 1 79 ? -1.243 29.734 11.109 1 96.44 79 ILE A O 1
ATOM 625 N N . ASP A 1 80 ? -0.545 31.844 11.039 1 96.19 80 ASP A N 1
ATOM 626 C CA . ASP A 1 80 ? -1.902 32.375 11.086 1 96.19 80 ASP A CA 1
ATOM 627 C C . ASP A 1 80 ? -2.732 31.891 9.906 1 96.19 80 ASP A C 1
ATOM 629 O O . ASP A 1 80 ? -3.889 31.5 10.078 1 96.19 80 ASP A O 1
ATOM 633 N N . LEU A 1 81 ? -2.127 31.938 8.781 1 95 81 LEU A N 1
ATOM 634 C CA . LEU A 1 81 ? -2.826 31.516 7.574 1 95 81 LEU A CA 1
ATOM 635 C C . LEU A 1 81 ? -3.174 30.031 7.645 1 95 81 LEU A C 1
ATOM 637 O O . LEU A 1 81 ? -4.273 29.625 7.27 1 95 81 LEU A O 1
ATOM 641 N N . ALA A 1 82 ? -2.215 29.266 8.109 1 94.75 82 ALA A N 1
ATOM 642 C CA . ALA A 1 82 ? -2.455 27.828 8.25 1 94.75 82 ALA A CA 1
ATOM 643 C C . ALA A 1 82 ? -3.596 27.562 9.234 1 94.75 82 ALA A C 1
ATOM 645 O O . ALA A 1 82 ? -4.477 26.734 8.953 1 94.75 82 ALA A O 1
ATOM 646 N N . ILE A 1 83 ? -3.594 28.219 10.32 1 93.81 83 ILE A N 1
ATOM 647 C CA . ILE A 1 83 ? -4.586 28 11.367 1 93.81 83 ILE A CA 1
ATOM 648 C C . ILE A 1 83 ? -5.957 28.469 10.883 1 93.81 83 ILE A C 1
ATOM 650 O O . ILE A 1 83 ? -6.977 27.859 11.211 1 93.81 83 ILE A O 1
ATOM 654 N N . ASP A 1 84 ? -5.984 29.531 10.133 1 94.06 84 ASP A N 1
ATOM 655 C CA . ASP A 1 84 ? -7.234 30 9.555 1 94.06 84 ASP A CA 1
ATOM 656 C C . ASP A 1 84 ? -7.867 28.938 8.656 1 94.06 84 ASP A C 1
ATOM 658 O O . ASP A 1 84 ? -9.078 28.703 8.719 1 94.06 84 ASP A O 1
ATOM 662 N N . ARG A 1 85 ? -7.039 28.391 7.898 1 93.44 85 ARG A N 1
ATOM 663 C CA . ARG A 1 85 ? -7.531 27.328 7.023 1 93.44 85 ARG A CA 1
ATOM 664 C C . ARG A 1 85 ? -8.016 26.125 7.832 1 93.44 85 ARG A C 1
ATOM 666 O O . ARG A 1 85 ? -9.055 25.547 7.523 1 93.44 85 ARG A O 1
ATOM 673 N N . ALA A 1 86 ? -7.23 25.781 8.836 1 92.69 86 ALA A N 1
ATOM 674 C CA . ALA A 1 86 ? -7.637 24.688 9.719 1 92.69 86 ALA A CA 1
ATOM 675 C C . ALA A 1 86 ? -8.992 24.969 10.352 1 92.69 86 ALA A C 1
ATOM 677 O O . ALA A 1 86 ? -9.852 24.078 10.43 1 92.69 86 ALA A O 1
ATOM 678 N N . ALA A 1 87 ? -9.156 26.172 10.773 1 91.69 87 ALA A N 1
ATOM 679 C CA . ALA A 1 87 ? -10.398 26.594 11.422 1 91.69 87 ALA A CA 1
ATOM 680 C C . ALA A 1 87 ? -11.586 26.438 10.469 1 91.69 87 ALA A C 1
ATOM 682 O O . ALA A 1 87 ? -12.656 25.984 10.875 1 91.69 87 ALA A O 1
ATOM 683 N N . LYS A 1 88 ? -11.375 26.781 9.289 1 90.94 88 LYS A N 1
ATOM 684 C CA . LYS A 1 88 ? -12.43 26.672 8.289 1 90.94 88 LYS A CA 1
ATOM 685 C C . LYS A 1 88 ? -12.859 25.219 8.102 1 90.94 88 LYS A C 1
ATOM 687 O O . LYS A 1 88 ? -14.055 24.922 8.055 1 90.94 88 LYS A O 1
ATOM 692 N N . VAL A 1 89 ? -11.922 24.375 8.023 1 87.88 89 VAL A N 1
ATOM 693 C CA . VAL A 1 89 ? -12.203 22.969 7.84 1 87.88 89 VAL A CA 1
ATOM 694 C C . VAL A 1 89 ? -12.922 22.422 9.07 1 87.88 89 VAL A C 1
ATOM 696 O O . VAL A 1 89 ? -13.914 21.688 8.945 1 87.88 89 VAL A O 1
ATOM 699 N N . LEU A 1 90 ? -12.422 22.781 10.242 1 89.25 90 LEU A N 1
ATOM 700 C CA . LEU A 1 90 ? -12.984 22.266 11.484 1 89.25 90 LEU A CA 1
ATOM 701 C C . LEU A 1 90 ? -14.406 22.781 11.688 1 89.25 90 LEU A C 1
ATOM 703 O O . LEU A 1 90 ? -15.266 22.062 12.203 1 89.25 90 LEU A O 1
ATOM 707 N N . ARG A 1 91 ? -14.602 23.969 11.297 1 88.75 91 ARG A N 1
ATOM 708 C CA . ARG A 1 91 ? -15.945 24.531 11.375 1 88.75 91 ARG A CA 1
ATOM 709 C C . ARG A 1 91 ? -16.922 23.75 10.492 1 88.75 91 ARG A C 1
ATOM 711 O O . ARG A 1 91 ? -18.031 23.438 10.906 1 88.75 91 ARG A O 1
ATOM 718 N N . ARG A 1 92 ? -16.469 23.516 9.336 1 84.75 92 ARG A N 1
ATOM 719 C CA . ARG A 1 92 ? -17.281 22.75 8.406 1 84.75 92 ARG A CA 1
ATOM 720 C C . ARG A 1 92 ? -17.625 21.375 8.992 1 84.75 92 ARG A C 1
ATOM 722 O O . ARG A 1 92 ? -18.781 20.938 8.914 1 84.75 92 ARG A O 1
ATOM 729 N N . GLU A 1 93 ? -16.609 20.781 9.508 1 82.81 93 GLU A N 1
ATOM 730 C CA . GLU A 1 93 ? -16.812 19.469 10.109 1 82.81 93 GLU A CA 1
ATOM 731 C C . GLU A 1 93 ? -17.766 19.547 11.305 1 82.81 93 GLU A C 1
ATOM 733 O O . GLU A 1 93 ? -18.594 18.656 11.508 1 82.81 93 GLU A O 1
ATOM 738 N N . HIS A 1 94 ? -17.609 20.547 12.055 1 82.69 94 HIS A N 1
ATOM 739 C CA . HIS A 1 94 ? -18.469 20.766 13.203 1 82.69 94 HIS A CA 1
ATOM 740 C C . HIS A 1 94 ? -19.922 21 12.766 1 82.69 94 HIS A C 1
ATOM 742 O O . HIS A 1 94 ? -20.844 20.438 13.359 1 82.69 94 HIS A O 1
ATOM 748 N N . ASP A 1 95 ? -20.125 21.797 11.758 1 83.25 95 ASP A N 1
ATOM 749 C CA . ASP A 1 95 ? -21.453 22.125 11.25 1 83.25 95 ASP A CA 1
ATOM 750 C C . ASP A 1 95 ? -22.156 20.875 10.719 1 83.25 95 ASP A C 1
ATOM 752 O O . ASP A 1 95 ? -23.359 20.734 10.867 1 83.25 95 ASP A O 1
ATOM 756 N N . LYS A 1 96 ? -21.375 20.062 10.102 1 77.38 96 LYS A N 1
ATOM 757 C CA . LYS A 1 96 ? -21.922 18.812 9.586 1 77.38 96 LYS A CA 1
ATOM 758 C C . LYS A 1 96 ? -22.453 17.938 10.719 1 77.38 96 LYS A C 1
ATOM 760 O O . LYS A 1 96 ? -23.469 17.266 10.562 1 77.38 96 LYS A O 1
ATOM 765 N N . MET A 1 97 ? -21.766 17.938 11.773 1 75.44 97 MET A N 1
ATOM 766 C CA . MET A 1 97 ? -22.125 17.109 12.922 1 75.44 97 MET A CA 1
ATOM 767 C C . MET A 1 97 ? -23.359 17.656 13.617 1 75.44 97 MET A C 1
ATOM 769 O O . MET A 1 97 ? -24.203 16.891 14.086 1 75.44 97 MET A O 1
ATOM 773 N N . THR A 1 98 ? -23.469 18.984 13.695 1 73.75 98 THR A N 1
ATOM 774 C CA . THR A 1 98 ? -24.562 19.609 14.43 1 73.75 98 THR A CA 1
ATOM 775 C C . THR A 1 98 ? -25.828 19.656 13.578 1 73.75 98 THR A C 1
ATOM 777 O O . THR A 1 98 ? -26.938 19.578 14.102 1 73.75 98 THR A O 1
ATOM 780 N N . THR A 1 99 ? -2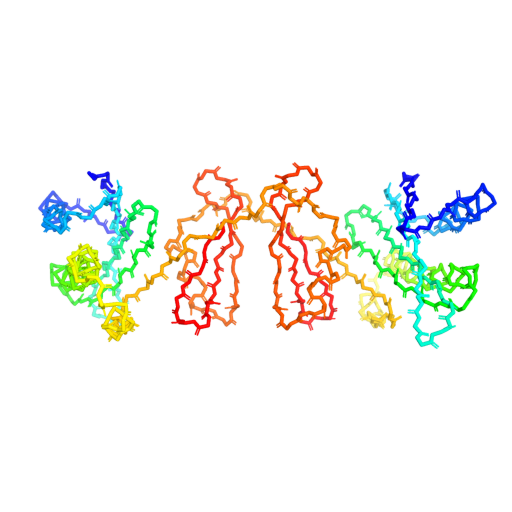5.703 19.859 12.297 1 66.38 99 THR A N 1
ATOM 781 C CA . THR A 1 99 ? -26.875 19.891 11.422 1 66.38 99 THR A CA 1
ATOM 782 C C . THR A 1 99 ? -27.516 18.5 11.352 1 66.38 99 THR A C 1
ATOM 784 O O . THR A 1 99 ? -28.75 18.391 11.289 1 66.38 99 THR A O 1
ATOM 787 N N . VAL A 1 100 ? -26.719 17.422 11.258 1 58.09 100 VAL A N 1
ATOM 788 C CA . VAL A 1 100 ? -27.281 16.078 11.148 1 58.09 100 VAL A CA 1
ATOM 789 C C . VAL A 1 100 ? -28.031 15.734 12.43 1 58.09 100 VAL A C 1
ATOM 791 O O . VAL A 1 100 ? -29.047 15.023 12.391 1 58.09 100 VAL A O 1
ATOM 794 N N . LYS A 1 101 ? -27.578 16.156 13.57 1 54.28 101 LYS A N 1
ATOM 795 C CA . LYS A 1 101 ? -28.281 15.789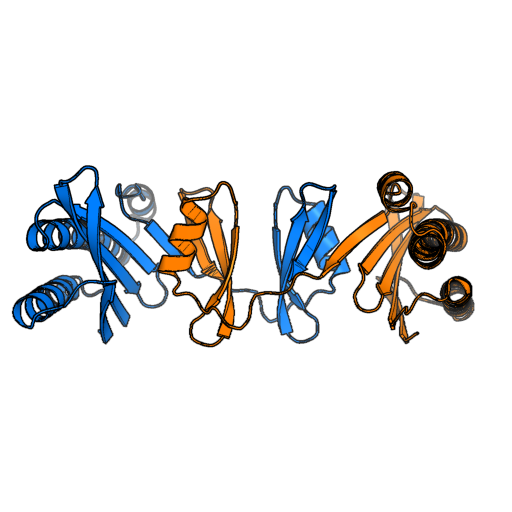 14.805 1 54.28 101 LYS A CA 1
ATOM 796 C C . LYS A 1 101 ? -29.656 16.453 14.883 1 54.28 101 LYS A C 1
ATOM 798 O O . LYS A 1 101 ? -30.531 15.977 15.594 1 54.28 101 LYS A O 1
ATOM 803 N N . GLY A 1 102 ? -29.875 17.656 14.406 1 48.88 102 GLY A N 1
ATOM 804 C CA . GLY A 1 102 ? -31.172 18.297 14.531 1 48.88 102 GLY A CA 1
ATOM 805 C C . GLY A 1 102 ? -32.188 17.812 13.516 1 48.88 102 GLY A C 1
ATOM 806 O O . GLY A 1 102 ? -33.406 17.969 13.711 1 48.88 102 GLY A O 1
ATOM 807 N N . LYS A 1 103 ? -32.125 18.172 12.039 1 48.97 103 LYS A N 1
ATOM 808 C CA . LYS A 1 103 ? -33.281 18 11.141 1 48.97 103 LYS A CA 1
ATOM 809 C C . LYS A 1 103 ? -33.375 16.547 10.648 1 48.97 103 LYS A C 1
ATOM 811 O O . LYS A 1 103 ? -32.375 15.969 10.211 1 48.97 103 LYS A O 1
ATOM 816 N N . ASP A 1 104 ? -34.375 15.711 11.062 1 46.22 104 ASP A N 1
ATOM 817 C CA . ASP A 1 104 ? -34.844 14.461 10.484 1 46.22 104 ASP A CA 1
ATOM 818 C C . ASP A 1 104 ? -34.562 14.391 8.992 1 46.22 104 ASP A C 1
ATOM 820 O O . ASP A 1 104 ? -34.219 13.336 8.461 1 46.22 104 ASP A O 1
ATOM 824 N N . ASP A 1 105 ? -35.188 15.398 8.102 1 43.91 105 ASP A N 1
ATOM 825 C CA . ASP A 1 105 ? -35.312 15.562 6.656 1 43.91 105 ASP A CA 1
ATOM 826 C C . ASP A 1 105 ? -33.969 16.031 6.062 1 43.91 105 ASP A C 1
ATOM 828 O O . ASP A 1 105 ? -33.875 16.328 4.875 1 43.91 105 ASP A O 1
ATOM 832 N N . GLY A 1 106 ? -32.969 16.406 6.695 1 35.84 106 GLY A N 1
ATOM 833 C CA . GLY A 1 106 ? -31.75 17.078 6.27 1 35.84 106 GLY A CA 1
ATOM 834 C C . GLY A 1 106 ? -30.75 16.125 5.629 1 35.84 106 GLY A C 1
ATOM 835 O O . GLY A 1 106 ? -29.547 16.406 5.617 1 35.84 106 GLY A O 1
ATOM 836 N N . LYS A 1 107 ? -31.031 14.914 5.328 1 46.06 107 LYS A N 1
ATOM 837 C CA . LYS A 1 107 ? -30.141 14.047 4.551 1 46.06 107 LYS A CA 1
ATOM 838 C C . LYS A 1 107 ? -29.672 14.75 3.283 1 46.06 107 LYS A C 1
ATOM 840 O O . LYS A 1 107 ? -28.516 14.594 2.875 1 46.06 107 LYS A O 1
ATOM 845 N N . GLU A 1 108 ? -30.672 15.375 2.596 1 43.56 108 GLU A N 1
ATOM 846 C CA . GLU A 1 108 ? -30.406 16.062 1.332 1 43.56 108 GLU A CA 1
ATOM 847 C C . GLU A 1 108 ? -29.453 17.234 1.529 1 43.56 108 GLU A C 1
ATOM 849 O O . GLU A 1 108 ? -28.672 17.562 0.638 1 43.56 108 GLU A O 1
ATOM 854 N N . VAL A 1 109 ? -29.656 18.047 2.502 1 40.91 109 VAL A N 1
ATOM 855 C CA . VAL A 1 109 ? -28.859 19.25 2.699 1 40.91 109 VAL A CA 1
ATOM 856 C C . VAL A 1 109 ? -27.438 18.859 3.111 1 40.91 109 VAL A C 1
ATOM 858 O O . VAL A 1 109 ? -26.484 19.609 2.869 1 40.91 109 VAL A O 1
ATOM 861 N N . ARG A 1 110 ? -27.281 17.797 3.922 1 43.53 110 ARG A N 1
ATOM 862 C CA . ARG A 1 110 ? -25.969 17.328 4.324 1 43.53 110 ARG A CA 1
ATOM 863 C C . ARG A 1 110 ? -25.094 17.016 3.107 1 43.53 110 ARG A C 1
ATOM 865 O O . ARG A 1 110 ? -23.875 17.047 3.188 1 43.53 110 ARG A O 1
ATOM 872 N N . ALA A 1 111 ? -25.844 16.406 2.203 1 42.97 111 ALA A N 1
ATOM 873 C CA . ALA A 1 111 ? -25.109 16.016 1.004 1 42.97 111 ALA A CA 1
ATOM 874 C C . ALA A 1 111 ? -24.516 17.234 0.294 1 42.97 111 ALA A C 1
ATOM 876 O O . ALA A 1 111 ? -23.516 17.109 -0.409 1 42.97 111 ALA A O 1
ATOM 877 N N . ARG A 1 112 ? -25.234 18.391 0.333 1 39.41 112 ARG A N 1
ATOM 878 C CA . ARG A 1 112 ? -24.859 19.578 -0.435 1 39.41 112 ARG A CA 1
ATOM 879 C C . ARG A 1 112 ? -23.828 20.422 0.313 1 39.41 112 ARG A C 1
ATOM 881 O O . ARG A 1 112 ? -23.375 21.453 -0.182 1 39.41 112 ARG A O 1
ATOM 888 N N . ILE A 1 113 ? -24 20.656 1.656 1 44.59 113 ILE A N 1
ATOM 889 C CA . ILE A 1 113 ? -22.859 21.406 2.182 1 44.59 113 ILE A CA 1
ATOM 890 C C . ILE A 1 113 ? -21.562 20.844 1.605 1 44.59 113 ILE A C 1
ATOM 892 O O . ILE A 1 113 ? -21.234 19.688 1.823 1 44.59 113 ILE A O 1
ATOM 896 N N . GLY A 1 114 ? -21.219 21.25 0.566 1 43.59 114 GLY A N 1
ATOM 897 C CA . GLY A 1 114 ? -20.203 21.016 -0.447 1 43.59 114 GLY A CA 1
ATOM 898 C C . GLY A 1 114 ? -18.875 20.562 0.134 1 43.59 114 GLY A C 1
ATOM 899 O O . GLY A 1 114 ? -18.281 21.281 0.948 1 43.59 114 GLY A O 1
ATOM 900 N N . GLU A 1 115 ? -18.734 19.297 0.441 1 54.84 115 GLU A N 1
ATOM 901 C CA . GLU A 1 115 ? -17.453 18.625 0.6 1 54.84 115 GLU A CA 1
ATOM 902 C C . GLU A 1 115 ? -16.359 19.312 -0.219 1 54.84 115 GLU A C 1
ATOM 904 O O . GLU A 1 115 ? -15.805 18.719 -1.144 1 54.84 115 GLU A O 1
ATOM 909 N N . GLU A 1 116 ? -16.594 20.594 -0.509 1 58.06 116 GLU A N 1
ATOM 910 C CA . GLU A 1 116 ? -15.57 21.234 -1.338 1 58.06 116 GLU A CA 1
ATOM 911 C C . GLU A 1 116 ? -14.219 21.25 -0.641 1 58.06 116 GLU A C 1
ATOM 913 O O . GLU A 1 116 ? -14.117 21.609 0.534 1 58.06 116 GLU A O 1
ATOM 918 N N . ALA A 1 117 ? -13.344 20.578 -1.17 1 68.31 117 ALA A N 1
ATOM 919 C CA . ALA A 1 117 ? -11.938 20.609 -0.764 1 68.31 117 ALA A CA 1
ATOM 920 C C . ALA A 1 117 ? -11.438 22.031 -0.591 1 68.31 117 ALA A C 1
ATOM 922 O O . ALA A 1 117 ? -11.758 22.906 -1.4 1 68.31 117 ALA A O 1
ATOM 923 N N . ILE A 1 118 ? -11.172 22.469 0.666 1 79.12 118 ILE A N 1
ATOM 924 C CA . ILE A 1 118 ? -10.523 23.75 0.895 1 79.12 118 ILE A CA 1
ATOM 925 C C . ILE A 1 118 ? -9.117 23.734 0.289 1 79.12 118 ILE A C 1
ATOM 927 O O . ILE A 1 118 ? -8.328 22.828 0.561 1 79.12 118 ILE A O 1
ATOM 931 N N . GLU A 1 119 ? -8.891 24.734 -0.529 1 83.25 119 GLU A N 1
ATOM 932 C CA . GLU A 1 119 ? -7.59 24.828 -1.188 1 83.25 119 GLU A CA 1
ATOM 933 C C . GLU A 1 119 ? -6.453 24.844 -0.167 1 83.25 119 GLU A C 1
ATOM 935 O O . GLU A 1 119 ? -6.531 25.531 0.844 1 83.25 119 GLU A O 1
ATOM 940 N N . GLY A 1 120 ? -5.477 24.062 -0.407 1 86.69 120 GLY A N 1
ATOM 941 C CA . GLY A 1 120 ? -4.293 24.062 0.434 1 86.69 120 GLY A CA 1
ATOM 942 C C . GLY A 1 120 ? -4.398 23.109 1.615 1 86.69 120 GLY A C 1
ATOM 943 O O . GLY A 1 120 ? -3.496 23.047 2.451 1 86.69 120 GLY A O 1
ATOM 944 N N . VAL A 1 121 ? -5.57 22.438 1.66 1 92.06 121 VAL A N 1
ATOM 945 C CA . VAL A 1 121 ? -5.762 21.5 2.762 1 92.06 121 VAL A CA 1
ATOM 946 C C . VAL A 1 121 ? -5.809 20.078 2.225 1 92.06 121 VAL A C 1
ATOM 948 O O . VAL A 1 121 ? -6.57 19.781 1.299 1 92.06 121 VAL A O 1
ATOM 951 N N . ASP A 1 122 ? -4.992 19.297 2.746 1 94.5 122 ASP A N 1
ATOM 952 C CA . ASP A 1 122 ? -5.016 17.875 2.416 1 94.5 122 ASP A CA 1
ATOM 953 C C . ASP A 1 122 ? -5.723 17.062 3.5 1 94.5 122 ASP A C 1
ATOM 955 O O . ASP A 1 122 ? -5.363 17.141 4.676 1 94.5 122 ASP A O 1
ATOM 959 N N . GLU A 1 123 ? -6.699 16.328 3.072 1 94.44 123 GLU A N 1
ATOM 960 C CA . GLU A 1 123 ? -7.414 15.461 4.004 1 94.44 123 GLU A CA 1
ATOM 961 C C . GLU A 1 123 ? -7.027 14 3.807 1 94.44 123 GLU A C 1
ATOM 963 O O . GLU A 1 123 ? -7.066 13.492 2.684 1 94.44 123 GLU A O 1
ATOM 968 N N . ILE A 1 124 ? -6.645 13.414 4.875 1 95.75 124 ILE A N 1
ATOM 969 C CA . ILE A 1 124 ? -6.238 12.008 4.848 1 95.75 124 ILE A CA 1
ATOM 970 C C . ILE A 1 124 ? -7.297 11.156 5.543 1 95.75 124 ILE A C 1
ATOM 972 O O . ILE A 1 124 ? -7.539 11.312 6.742 1 95.75 124 ILE A O 1
ATOM 976 N N . VAL A 1 125 ? -7.922 10.281 4.879 1 94.31 125 VAL A N 1
ATOM 977 C CA . VAL A 1 125 ? -8.969 9.398 5.391 1 94.31 125 VAL A CA 1
ATOM 978 C C . VAL A 1 125 ? -8.352 8.094 5.879 1 94.31 125 VAL A C 1
ATOM 980 O O . VAL A 1 125 ? -7.645 7.41 5.125 1 94.31 125 VAL A O 1
ATOM 983 N N . PRO A 1 126 ? -8.5 7.785 7.094 1 93.31 126 PRO A N 1
ATOM 984 C CA . PRO A 1 126 ? -8.016 6.484 7.566 1 93.31 126 PRO A CA 1
ATOM 985 C C . PRO A 1 126 ? -8.75 5.312 6.918 1 93.31 126 PRO A C 1
ATOM 987 O O . PRO A 1 126 ? -9.977 5.312 6.84 1 93.31 126 PRO A O 1
ATOM 990 N N . MET A 1 127 ? -7.941 4.355 6.387 1 93.12 127 MET A N 1
ATOM 991 C CA . MET A 1 127 ? -8.492 3.166 5.746 1 93.12 127 MET A CA 1
ATOM 992 C C . MET A 1 127 ? -8.25 1.927 6.598 1 93.12 127 MET A C 1
ATOM 994 O O . MET A 1 127 ? -7.184 1.785 7.203 1 93.12 127 MET A O 1
ATOM 998 N N . GLU A 1 128 ? -9.195 1.123 6.746 1 88.69 128 GLU A N 1
ATOM 999 C CA . GLU A 1 128 ? -9.062 -0.121 7.5 1 88.69 128 GLU A CA 1
ATOM 1000 C C . GLU A 1 128 ? -9.172 -1.336 6.582 1 88.69 128 GLU A C 1
ATOM 1002 O O . GLU A 1 128 ? -9.938 -1.327 5.617 1 88.69 128 GLU A O 1
ATOM 1007 N N . LEU A 1 129 ? -8.227 -2.35 6.809 1 86.94 129 LEU A N 1
ATOM 1008 C CA . LEU A 1 129 ? -8.328 -3.617 6.094 1 86.94 129 LEU A CA 1
ATOM 1009 C C . LEU A 1 129 ? -9.258 -4.578 6.824 1 86.94 129 LEU A C 1
ATOM 1011 O O . LEU A 1 129 ? -9.312 -4.578 8.055 1 86.94 129 LEU A O 1
ATOM 1015 N N . GLU A 1 130 ? -10.094 -5.176 6.082 1 77.69 130 GLU A N 1
ATOM 1016 C CA . GLU A 1 130 ? -10.898 -6.215 6.715 1 77.69 130 GLU A CA 1
ATOM 1017 C C . GLU A 1 130 ? -10.023 -7.344 7.25 1 77.69 130 GLU A C 1
ATOM 1019 O O . GLU A 1 130 ? -9.297 -7.988 6.492 1 77.69 130 GLU A O 1
ATOM 1024 N N . LEU A 1 131 ? -9.789 -7.449 8.633 1 70.38 131 LEU A N 1
ATOM 1025 C CA . LEU A 1 131 ? -8.883 -8.383 9.297 1 70.38 131 LEU A CA 1
ATOM 1026 C C . LEU A 1 131 ? -9.305 -9.82 9.047 1 70.38 131 LEU A C 1
ATOM 1028 O O . LEU A 1 131 ? -8.461 -10.719 9 1 70.38 131 LEU A O 1
ATOM 1032 N N . TYR A 1 132 ? -10.5 -10.047 8.719 1 74 132 TYR A N 1
ATOM 1033 C CA . TYR A 1 132 ? -10.969 -11.43 8.773 1 74 132 TYR A CA 1
ATOM 1034 C C . TYR A 1 132 ? -10.953 -12.062 7.391 1 74 132 TYR A C 1
ATOM 1036 O O . TYR A 1 132 ? -11.477 -13.164 7.199 1 74 132 TYR A O 1
ATOM 1044 N N . LYS A 1 133 ? -10.078 -11.391 6.438 1 82.81 133 LYS A N 1
ATOM 1045 C CA . LYS A 1 133 ? -10.031 -12.039 5.129 1 82.81 133 LYS A CA 1
ATOM 1046 C C . LYS A 1 133 ? -8.609 -12.078 4.586 1 82.81 133 LYS A C 1
ATOM 1048 O O . LYS A 1 133 ? -8.273 -11.344 3.648 1 82.81 133 LYS A O 1
ATOM 1053 N N . PRO A 1 134 ? -7.75 -12.922 5.238 1 90.69 134 PRO A N 1
ATOM 1054 C CA . PRO A 1 134 ? -6.406 -13.031 4.664 1 90.69 134 PRO A CA 1
ATOM 1055 C C . PRO A 1 134 ? -6.414 -13.617 3.254 1 90.69 134 PRO A C 1
ATOM 1057 O O . PRO A 1 134 ? -7.297 -14.414 2.918 1 90.69 134 PRO A O 1
ATOM 1060 N N . LEU A 1 135 ? -5.605 -13.102 2.453 1 92.06 135 LEU A N 1
ATOM 1061 C CA . LEU A 1 135 ? -5.52 -13.57 1.074 1 92.06 135 LEU A CA 1
ATOM 1062 C C . LEU A 1 135 ? -4.125 -14.109 0.767 1 92.06 135 LEU A C 1
ATOM 1064 O O . LEU A 1 135 ? -3.133 -13.602 1.293 1 92.06 135 LEU A O 1
ATOM 1068 N N . GLU A 1 136 ? -4.156 -15.141 -0.049 1 90.25 136 GLU A N 1
ATOM 1069 C CA . GLU A 1 136 ? -2.889 -15.547 -0.652 1 90.25 136 GLU A CA 1
ATOM 1070 C C . GLU A 1 136 ? -2.436 -14.539 -1.708 1 90.25 136 GLU A C 1
ATOM 1072 O O . GLU A 1 136 ? -3.26 -13.836 -2.299 1 90.25 136 GLU A O 1
ATOM 1077 N N . VAL A 1 137 ? -1.203 -14.461 -1.937 1 92.06 137 VAL A N 1
ATOM 1078 C CA . VAL A 1 137 ? -0.633 -13.5 -2.877 1 92.06 137 VAL A CA 1
ATOM 1079 C C . VAL A 1 137 ? -1.27 -13.688 -4.254 1 92.06 137 VAL A C 1
ATOM 1081 O O . VAL A 1 137 ? -1.57 -12.711 -4.941 1 92.06 137 VAL A O 1
ATOM 1084 N N . GLU A 1 138 ? -1.511 -14.906 -4.598 1 90.06 138 GLU A N 1
ATOM 1085 C CA . GLU A 1 138 ? -2.098 -15.188 -5.902 1 90.06 138 GLU A CA 1
ATOM 1086 C C . GLU A 1 138 ? -3.525 -14.656 -5.992 1 90.06 138 GLU A C 1
ATOM 1088 O O . GLU A 1 138 ? -3.961 -14.203 -7.055 1 90.06 138 GLU A O 1
ATOM 1093 N N . GLU A 1 139 ? -4.211 -14.773 -4.91 1 90.69 139 GLU A N 1
ATOM 1094 C CA . GLU A 1 139 ? -5.57 -14.234 -4.875 1 90.69 139 GLU A CA 1
ATOM 1095 C C . GLU A 1 139 ? -5.566 -12.711 -4.98 1 90.69 139 GLU A C 1
ATOM 1097 O O . GLU A 1 139 ? -6.371 -12.133 -5.711 1 90.69 139 GLU A O 1
ATOM 1102 N N . ALA A 1 140 ? -4.637 -12.156 -4.246 1 95.44 140 ALA A N 1
ATOM 1103 C CA . ALA A 1 140 ? -4.492 -10.703 -4.316 1 95.44 140 ALA A CA 1
ATOM 1104 C C . ALA A 1 140 ? -4.133 -10.258 -5.73 1 95.44 140 ALA A C 1
ATOM 1106 O O . ALA A 1 140 ? -4.66 -9.258 -6.223 1 95.44 140 ALA A O 1
ATOM 1107 N N . LEU A 1 141 ? -3.26 -11.016 -6.34 1 96.38 141 LEU A N 1
ATOM 1108 C CA . LEU A 1 141 ? -2.854 -10.734 -7.711 1 96.38 141 LEU A CA 1
ATOM 1109 C C . LEU A 1 141 ? -4.051 -10.781 -8.656 1 96.38 141 LEU A C 1
ATOM 1111 O O . LEU A 1 141 ? -4.207 -9.914 -9.516 1 96.38 141 LEU A O 1
ATOM 1115 N N . GLU A 1 142 ? -4.867 -11.734 -8.469 1 92.69 142 GLU A N 1
ATOM 1116 C CA . GLU A 1 142 ? -6.059 -11.875 -9.297 1 92.69 142 GLU A CA 1
ATOM 1117 C C . GLU A 1 142 ? -6.992 -10.68 -9.125 1 92.69 142 GLU A C 1
ATOM 1119 O O . GLU A 1 142 ? -7.551 -10.172 -10.102 1 92.69 142 GLU A O 1
ATOM 1124 N N . LYS A 1 143 ? -7.191 -10.297 -7.91 1 94.5 143 LYS A N 1
ATOM 1125 C CA . LYS A 1 143 ? -8.039 -9.141 -7.629 1 94.5 143 LYS A CA 1
ATOM 1126 C C . LYS A 1 143 ? -7.492 -7.883 -8.289 1 94.5 143 LYS A C 1
ATOM 1128 O O . LYS A 1 143 ? -8.242 -7.105 -8.883 1 94.5 143 LYS A O 1
ATOM 1133 N N . LEU A 1 144 ? -6.199 -7.754 -8.203 1 96.88 144 LEU A N 1
ATOM 1134 C CA . LEU A 1 144 ? -5.543 -6.602 -8.812 1 96.88 144 LEU A CA 1
ATOM 1135 C C . LEU A 1 144 ? -5.707 -6.609 -10.328 1 96.88 144 LEU A C 1
ATOM 1137 O O . LEU A 1 144 ? -6.055 -5.59 -10.922 1 96.88 144 LEU A O 1
ATOM 1141 N N . LYS A 1 145 ? -5.562 -7.758 -10.906 1 94.62 145 LYS A N 1
ATOM 1142 C CA . LYS A 1 145 ? -5.637 -7.887 -12.359 1 94.62 145 LYS A CA 1
ATOM 1143 C C . LYS A 1 145 ? -7.07 -7.699 -12.852 1 94.62 145 LYS A C 1
ATOM 1145 O O . LYS A 1 145 ? -7.289 -7.215 -13.961 1 94.62 145 LYS A O 1
ATOM 1150 N N . ALA A 1 146 ? -7.988 -8.086 -12.031 1 94.75 146 ALA A N 1
ATOM 1151 C CA . ALA A 1 146 ? -9.398 -8.023 -12.398 1 94.75 146 ALA A CA 1
ATOM 1152 C C . ALA A 1 146 ? -9.945 -6.605 -12.234 1 94.75 146 ALA A C 1
ATOM 1154 O O . ALA A 1 146 ? -11.117 -6.348 -12.539 1 94.75 146 ALA A O 1
ATOM 1155 N N . SER A 1 147 ? -9.094 -5.719 -11.758 1 94.88 147 SER A N 1
ATOM 1156 C CA . SER A 1 147 ? -9.539 -4.348 -11.523 1 94.88 147 SER A CA 1
ATOM 1157 C C . SER A 1 147 ? -8.664 -3.346 -12.266 1 94.88 147 SER A C 1
ATOM 1159 O O . SER A 1 147 ? -7.668 -3.725 -12.891 1 94.88 147 SER A O 1
ATOM 1161 N N . ASP A 1 148 ? -9.07 -2.15 -12.227 1 93.5 148 ASP A N 1
ATOM 1162 C CA . ASP A 1 148 ? -8.289 -1.071 -12.828 1 93.5 148 ASP A CA 1
ATOM 1163 C C . ASP A 1 148 ? -7.355 -0.432 -11.805 1 93.5 148 ASP A C 1
ATOM 1165 O O . ASP A 1 148 ? -6.746 0.604 -12.078 1 93.5 148 ASP A O 1
ATOM 1169 N N . MET A 1 149 ? -7.25 -1.104 -10.711 1 94.19 149 MET A N 1
ATOM 1170 C CA . MET A 1 149 ? -6.426 -0.557 -9.633 1 94.19 149 MET A CA 1
ATOM 1171 C C . MET A 1 149 ? -4.945 -0.7 -9.961 1 94.19 149 MET A C 1
ATOM 1173 O O . MET A 1 149 ? -4.539 -1.65 -10.633 1 94.19 149 MET A O 1
ATOM 1177 N N . GLN A 1 150 ? -4.117 0.251 -9.469 1 95.62 150 GLN A N 1
ATOM 1178 C CA . GLN A 1 150 ? -2.67 0.198 -9.633 1 95.62 150 GLN A CA 1
ATOM 1179 C C . GLN A 1 150 ? -2.012 -0.593 -8.508 1 95.62 150 GLN A C 1
ATOM 1181 O O . GLN A 1 150 ? -0.876 -1.053 -8.648 1 95.62 150 GLN A O 1
ATOM 1186 N N . PHE A 1 151 ? -2.768 -0.74 -7.445 1 97.81 151 PHE A N 1
ATOM 1187 C CA . PHE A 1 151 ? -2.273 -1.478 -6.289 1 97.81 151 PHE A CA 1
ATOM 1188 C C . PHE A 1 151 ? -3.428 -2.039 -5.469 1 97.81 151 PHE A C 1
ATOM 1190 O O . PHE A 1 151 ? -4.578 -1.642 -5.656 1 97.81 151 PHE A O 1
ATOM 1197 N N . TYR A 1 152 ? -3.119 -2.936 -4.676 1 96.81 152 TYR A N 1
ATOM 1198 C CA . TYR A 1 152 ? -4.09 -3.596 -3.812 1 96.81 152 TYR A CA 1
ATOM 1199 C C . TYR A 1 152 ? -3.479 -3.926 -2.457 1 96.81 152 TYR A C 1
ATOM 1201 O O . TYR A 1 152 ? -2.398 -4.52 -2.385 1 96.81 152 TYR A O 1
ATOM 1209 N N . VAL A 1 153 ? -4.094 -3.412 -1.386 1 96.75 153 VAL A N 1
ATOM 1210 C CA . VAL A 1 153 ? -3.645 -3.652 -0.019 1 96.75 153 VAL A CA 1
ATOM 1211 C C . VAL A 1 153 ? -4.449 -4.793 0.597 1 96.75 153 VAL A C 1
ATOM 1213 O O . VAL A 1 153 ? -5.68 -4.812 0.509 1 96.75 153 VAL A O 1
ATOM 1216 N N . PHE A 1 154 ? -3.75 -5.789 1.22 1 96.06 154 PHE A N 1
ATOM 1217 C CA . PHE A 1 154 ? -4.422 -6.945 1.802 1 96.06 154 PHE A CA 1
ATOM 1218 C C . PHE A 1 154 ? -3.631 -7.492 2.984 1 96.06 154 PHE A C 1
ATOM 1220 O O . PHE A 1 154 ? -2.498 -7.074 3.227 1 96.06 154 PHE A O 1
ATOM 1227 N N . ASN A 1 155 ? -4.246 -8.305 3.793 1 95.38 155 ASN A N 1
ATOM 1228 C CA . ASN A 1 155 ? -3.555 -9.086 4.812 1 95.38 155 ASN A CA 1
ATOM 1229 C C . ASN A 1 155 ? -3.191 -10.477 4.297 1 95.38 155 ASN A C 1
ATOM 1231 O O . ASN A 1 155 ? -4.02 -11.156 3.691 1 95.38 155 ASN A O 1
ATOM 1235 N N . ASP A 1 156 ? -1.975 -10.758 4.516 1 92.88 156 ASP A N 1
ATOM 1236 C CA . ASP A 1 156 ? -1.595 -12.102 4.078 1 92.88 156 ASP A CA 1
ATOM 1237 C C . ASP A 1 156 ? -2.033 -13.156 5.09 1 92.88 156 ASP A C 1
ATOM 1239 O O . ASP A 1 156 ? -2.781 -12.852 6.023 1 92.88 156 ASP A O 1
ATOM 1243 N N . ILE A 1 157 ? -1.642 -14.422 4.887 1 88.25 157 ILE A N 1
ATOM 1244 C CA . ILE A 1 157 ? -2.111 -15.547 5.688 1 88.25 157 ILE A CA 1
ATOM 1245 C C . ILE A 1 157 ? -1.617 -15.406 7.121 1 88.25 157 ILE A C 1
ATOM 1247 O O . ILE A 1 157 ? -2.209 -15.961 8.047 1 88.25 157 ILE A O 1
ATOM 1251 N N . ASP A 1 158 ? -0.581 -14.641 7.301 1 90.69 158 ASP A N 1
ATOM 1252 C CA . ASP A 1 158 ? -0.052 -14.398 8.641 1 90.69 158 ASP A CA 1
ATOM 1253 C C . ASP A 1 158 ? -0.632 -13.117 9.242 1 90.69 158 ASP A C 1
ATOM 1255 O O . ASP A 1 158 ? -0.108 -12.594 10.227 1 90.69 158 ASP A O 1
ATOM 1259 N N . ALA A 1 159 ? -1.598 -12.539 8.555 1 89.38 159 ALA A N 1
ATOM 1260 C CA . ALA A 1 159 ? -2.297 -11.344 9.023 1 89.38 159 ALA A CA 1
ATOM 1261 C C . ALA A 1 159 ? -1.384 -10.125 8.969 1 89.38 159 ALA A C 1
ATOM 1263 O O . ALA A 1 159 ? -1.485 -9.227 9.812 1 89.38 159 ALA A O 1
ATOM 1264 N N . LYS A 1 160 ? -0.455 -10.156 8.102 1 92.25 160 LYS A N 1
ATOM 1265 C CA . LYS A 1 160 ? 0.429 -9.016 7.871 1 92.25 160 LYS A CA 1
ATOM 1266 C C . LYS A 1 160 ? -0.01 -8.211 6.648 1 92.25 160 LYS A C 1
ATOM 1268 O O . LYS A 1 160 ? -0.324 -8.789 5.605 1 92.25 160 LYS A O 1
ATOM 1273 N N . MET A 1 161 ? -0.007 -6.895 6.805 1 94.69 161 MET A N 1
ATOM 1274 C CA . MET A 1 161 ? -0.385 -6.043 5.684 1 94.69 161 MET A CA 1
ATOM 1275 C C . MET A 1 161 ? 0.624 -6.156 4.547 1 94.69 161 MET A C 1
ATOM 1277 O O . MET A 1 161 ? 1.833 -6.102 4.777 1 94.69 161 MET A O 1
ATOM 1281 N N . ARG A 1 162 ? 0.091 -6.375 3.303 1 95.69 162 ARG A N 1
ATOM 1282 C CA . ARG A 1 162 ? 0.884 -6.441 2.08 1 95.69 162 ARG A CA 1
ATOM 1283 C C . ARG A 1 162 ? 0.319 -5.516 1.009 1 95.69 162 ARG A C 1
ATOM 1285 O O . ARG A 1 162 ? -0.842 -5.109 1.083 1 95.69 162 ARG A O 1
ATOM 1292 N N . VAL A 1 163 ? 1.245 -5.145 0.161 1 97.38 163 VAL A N 1
ATOM 1293 C CA . VAL A 1 163 ? 0.841 -4.312 -0.968 1 97.38 163 VAL A CA 1
ATOM 1294 C C . VAL A 1 163 ? 1.345 -4.93 -2.271 1 97.38 163 VAL A C 1
ATOM 1296 O O . VAL A 1 163 ? 2.545 -5.168 -2.43 1 97.38 163 VAL A O 1
ATOM 1299 N N . ILE A 1 164 ? 0.417 -5.242 -3.145 1 97.81 164 ILE A N 1
ATOM 1300 C CA . ILE A 1 164 ? 0.782 -5.695 -4.48 1 97.81 164 ILE A CA 1
ATOM 1301 C C . ILE A 1 164 ? 0.398 -4.633 -5.512 1 97.81 164 ILE A C 1
ATOM 1303 O O . ILE A 1 164 ? -0.652 -3.998 -5.391 1 97.81 164 ILE A O 1
ATOM 1307 N N . TYR A 1 165 ? 1.341 -4.465 -6.488 1 98.12 165 TYR A N 1
ATOM 1308 C CA . TYR A 1 165 ? 1.054 -3.375 -7.414 1 98.12 165 TYR A CA 1
ATOM 1309 C C . TYR A 1 165 ? 1.625 -3.672 -8.797 1 98.12 165 TYR A C 1
ATOM 1311 O O . TYR A 1 165 ? 2.488 -4.539 -8.945 1 98.12 165 TYR A O 1
ATOM 1319 N N . LYS A 1 166 ? 1.109 -2.996 -9.781 1 97.25 166 LYS A N 1
ATOM 1320 C CA . LYS A 1 166 ? 1.56 -3.123 -11.164 1 97.25 166 LYS A CA 1
ATOM 1321 C C . LYS A 1 166 ? 2.809 -2.283 -11.414 1 97.25 166 LYS A C 1
ATOM 1323 O O . LYS A 1 166 ? 2.838 -1.093 -11.094 1 97.25 166 LYS A O 1
ATOM 1328 N N . ARG A 1 167 ? 3.799 -2.91 -11.945 1 94.75 167 ARG A N 1
ATOM 1329 C CA . ARG A 1 167 ? 5.027 -2.201 -12.289 1 94.75 167 ARG A CA 1
ATOM 1330 C C . ARG A 1 167 ? 5.023 -1.759 -13.742 1 94.75 167 ARG A C 1
ATOM 1332 O O . ARG A 1 167 ? 4.273 -2.303 -14.562 1 94.75 167 ARG A O 1
ATOM 1339 N N . ALA A 1 168 ? 6 -0.878 -14.023 1 91.69 168 ALA A N 1
ATOM 1340 C CA . ALA A 1 168 ? 6.102 -0.355 -15.383 1 91.69 168 ALA A CA 1
ATOM 1341 C C . ALA A 1 168 ? 6.645 -1.413 -16.344 1 91.69 168 ALA A C 1
ATOM 1343 O O . ALA A 1 168 ? 6.402 -1.351 -17.547 1 91.69 168 ALA A O 1
ATOM 1344 N N . ASP A 1 169 ? 7.324 -2.445 -15.891 1 91.06 169 ASP A N 1
ATOM 1345 C CA . ASP A 1 169 ? 7.949 -3.453 -16.734 1 91.06 169 ASP A CA 1
ATOM 1346 C C . ASP A 1 169 ? 6.996 -4.613 -17 1 91.06 169 ASP A C 1
ATOM 1348 O O . ASP A 1 169 ? 7.383 -5.617 -17.609 1 91.06 169 ASP A O 1
ATOM 1352 N N . GLY A 1 170 ? 5.762 -4.465 -16.5 1 90.81 170 GLY A N 1
ATOM 1353 C CA . GLY A 1 170 ? 4.758 -5.492 -16.734 1 90.81 170 GLY A CA 1
ATOM 1354 C C . GLY A 1 170 ? 4.691 -6.531 -15.641 1 90.81 170 GLY A C 1
ATOM 1355 O O . GLY A 1 170 ? 3.801 -7.383 -15.633 1 90.81 170 GLY A O 1
ATOM 1356 N N . LYS A 1 171 ? 5.621 -6.422 -14.742 1 94.44 171 LYS A N 1
ATOM 1357 C CA . LYS A 1 171 ? 5.625 -7.316 -13.586 1 94.44 171 LYS A CA 1
ATOM 1358 C C . LYS A 1 171 ? 4.836 -6.715 -12.422 1 94.44 171 LYS A C 1
ATOM 1360 O O . LYS A 1 171 ? 4.145 -5.707 -12.594 1 94.44 171 LYS A O 1
ATOM 1365 N N . PHE A 1 172 ? 4.879 -7.473 -11.375 1 96.94 172 PHE A N 1
ATOM 1366 C CA . PHE A 1 172 ? 4.191 -7.012 -10.172 1 96.94 172 PHE A CA 1
ATOM 1367 C C . PHE A 1 172 ? 5.164 -6.887 -9.008 1 96.94 172 PHE A C 1
ATOM 1369 O O . PHE A 1 172 ? 6.129 -7.645 -8.914 1 96.94 172 PHE A O 1
ATOM 1376 N N . GLY A 1 173 ? 4.926 -5.875 -8.211 1 96.62 173 GLY A N 1
ATOM 1377 C CA . GLY A 1 173 ? 5.688 -5.73 -6.98 1 96.62 173 GLY A CA 1
ATOM 1378 C C . GLY A 1 173 ? 4.914 -6.141 -5.742 1 96.62 173 GLY A C 1
ATOM 1379 O O . GLY A 1 173 ? 3.689 -5.992 -5.695 1 96.62 173 GLY A O 1
ATOM 1380 N N . LEU A 1 174 ? 5.625 -6.645 -4.801 1 96.44 174 LEU A N 1
ATOM 1381 C CA . LEU A 1 174 ? 4.988 -7.066 -3.557 1 96.44 174 LEU A CA 1
ATOM 1382 C C . LEU A 1 174 ? 5.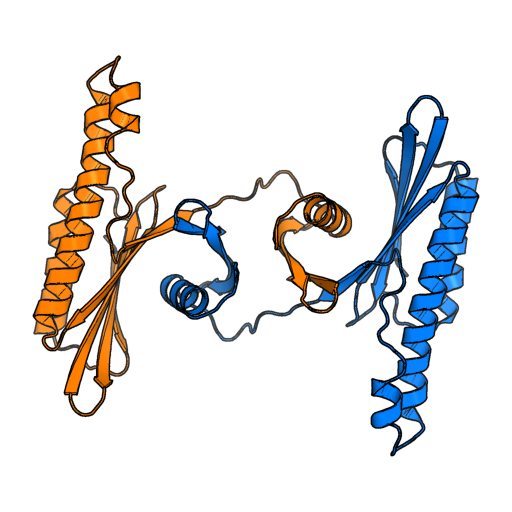812 -6.617 -2.352 1 96.44 174 LEU A C 1
ATOM 1384 O O . LEU A 1 174 ? 6.969 -7.02 -2.201 1 96.44 174 LEU A O 1
ATOM 1388 N N . TYR A 1 175 ? 5.113 -5.695 -1.538 1 95.06 175 TYR A N 1
ATOM 1389 C CA . TYR A 1 175 ? 5.73 -5.316 -0.272 1 95.06 175 TYR A CA 1
ATOM 1390 C C . TYR A 1 175 ? 5.281 -6.242 0.853 1 95.06 175 TYR A C 1
ATOM 1392 O O . TYR A 1 175 ? 4.098 -6.574 0.956 1 95.06 175 TYR A O 1
ATOM 1400 N N . MET B 1 1 ? 11.25 -28.656 -1.635 1 82.69 1 MET B N 1
ATOM 1401 C CA . MET B 1 1 ? 10.18 -27.734 -2.027 1 82.69 1 MET B CA 1
ATOM 1402 C C . MET B 1 1 ? 8.891 -28.047 -1.287 1 82.69 1 MET B C 1
ATOM 1404 O O . MET B 1 1 ? 8.484 -29.219 -1.211 1 82.69 1 MET B O 1
ATOM 1408 N N . ASN B 1 2 ? 8.375 -27.109 -0.441 1 90.12 2 ASN B N 1
ATOM 1409 C CA . ASN B 1 2 ? 7.07 -27.266 0.201 1 90.12 2 ASN B CA 1
ATOM 1410 C C . ASN B 1 2 ? 5.93 -27.047 -0.789 1 90.12 2 ASN B C 1
ATOM 1412 O O . ASN B 1 2 ? 5.781 -25.969 -1.346 1 90.12 2 ASN B O 1
ATOM 1416 N N . ILE B 1 3 ? 5.152 -28.156 -0.982 1 93.69 3 ILE B N 1
ATOM 1417 C CA . ILE B 1 3 ? 4.117 -28.062 -2.006 1 93.69 3 ILE B CA 1
ATOM 1418 C C . ILE B 1 3 ? 2.74 -28.078 -1.347 1 93.69 3 ILE B C 1
ATOM 1420 O O . ILE B 1 3 ? 2.475 -28.891 -0.46 1 93.69 3 ILE B O 1
ATOM 1424 N N . SER B 1 4 ? 1.973 -27.156 -1.719 1 94.69 4 SER B N 1
ATOM 1425 C CA . SER B 1 4 ? 0.582 -27.109 -1.28 1 94.69 4 SER B CA 1
ATOM 1426 C C . SER B 1 4 ? -0.376 -27.266 -2.455 1 94.69 4 SER B C 1
ATOM 1428 O O . SER B 1 4 ? -0.234 -26.578 -3.475 1 94.69 4 SER B O 1
ATOM 1430 N N . ILE B 1 5 ? -1.319 -28.188 -2.342 1 96.31 5 ILE B N 1
ATOM 1431 C CA . ILE B 1 5 ? -2.309 -28.438 -3.385 1 96.31 5 ILE B CA 1
ATOM 1432 C C . ILE B 1 5 ? -3.713 -28.219 -2.83 1 96.31 5 ILE B C 1
ATOM 1434 O O . ILE B 1 5 ? -4.102 -28.828 -1.836 1 96.31 5 ILE B O 1
ATOM 1438 N N . VAL B 1 6 ? -4.418 -27.328 -3.506 1 94.31 6 VAL B N 1
ATOM 1439 C CA . VAL B 1 6 ? -5.738 -26.969 -2.996 1 94.31 6 VAL B CA 1
ATOM 1440 C C . VAL B 1 6 ? -6.773 -27.078 -4.109 1 94.31 6 VAL B C 1
ATOM 1442 O O . VAL B 1 6 ? -6.527 -26.672 -5.242 1 94.31 6 VAL B O 1
ATOM 1445 N N . GLY B 1 7 ? -7.859 -27.672 -3.789 1 94 7 GLY B N 1
ATOM 1446 C CA . GLY B 1 7 ? -9.008 -27.688 -4.684 1 94 7 GLY B CA 1
ATOM 1447 C C . GLY B 1 7 ? -10.07 -26.672 -4.309 1 94 7 GLY B C 1
ATOM 1448 O O . GLY B 1 7 ? -10.594 -26.703 -3.193 1 94 7 GLY B O 1
ATOM 1449 N N . LYS B 1 8 ? -10.312 -25.797 -5.176 1 90.19 8 LYS B N 1
ATOM 1450 C CA . LYS B 1 8 ? -11.406 -24.859 -4.957 1 90.19 8 LYS B CA 1
ATOM 1451 C C . LYS B 1 8 ? -12.719 -25.406 -5.512 1 90.19 8 LYS B C 1
ATOM 1453 O O . LYS B 1 8 ? -12.914 -25.453 -6.727 1 90.19 8 LYS B O 1
ATOM 1458 N N . GLN B 1 9 ? -13.664 -25.781 -4.703 1 86.19 9 GLN B N 1
ATOM 1459 C CA . GLN B 1 9 ? -14.93 -26.391 -5.078 1 86.19 9 GLN B CA 1
ATOM 1460 C C . GLN B 1 9 ? -14.711 -27.562 -6.027 1 86.19 9 GLN B C 1
ATOM 1462 O O . GLN B 1 9 ? -15.453 -27.734 -7.004 1 86.19 9 GLN B O 1
ATOM 1467 N N . PHE B 1 10 ? -13.633 -28.25 -5.852 1 88.69 10 PHE B N 1
ATOM 1468 C CA . PHE B 1 10 ? -13.211 -29.391 -6.656 1 88.69 10 PHE B CA 1
ATOM 1469 C C . PHE B 1 10 ? -12.516 -30.438 -5.789 1 88.69 10 PHE B C 1
ATOM 1471 O O . PHE B 1 10 ? -11.633 -30.109 -4.992 1 88.69 10 PHE B O 1
ATOM 1478 N N . GLU B 1 11 ? -12.961 -31.656 -5.902 1 91.62 11 GLU B N 1
ATOM 1479 C CA . GLU B 1 11 ? -12.352 -32.719 -5.125 1 91.62 11 GLU B CA 1
ATOM 1480 C C . GLU B 1 11 ? -11.07 -33.219 -5.785 1 91.62 11 GLU B C 1
ATOM 1482 O O . GLU B 1 11 ? -11.086 -33.625 -6.953 1 91.62 11 GLU B O 1
ATOM 1487 N N . LEU B 1 12 ? -10.047 -33.188 -5.004 1 94.81 12 LEU B N 1
ATOM 1488 C CA . LEU B 1 12 ? -8.758 -33.656 -5.488 1 94.81 12 LEU B CA 1
ATOM 1489 C C . LEU B 1 12 ? -8.562 -35.125 -5.148 1 94.81 12 LEU B C 1
ATOM 1491 O O . LEU B 1 12 ? -8.391 -35.5 -3.98 1 94.81 12 LEU B O 1
ATOM 1495 N N . THR B 1 13 ? -8.594 -35.969 -6.234 1 95.81 13 THR B N 1
ATOM 1496 C CA . THR B 1 13 ? -8.32 -37.406 -6.023 1 95.81 13 THR B CA 1
ATOM 1497 C C . THR B 1 13 ? -6.82 -37.656 -5.906 1 95.81 13 THR B C 1
ATOM 1499 O O . THR B 1 13 ? -6.012 -36.781 -6.246 1 95.81 13 THR B O 1
ATOM 1502 N N . GLU B 1 14 ? -6.5 -38.781 -5.426 1 96.88 14 GLU B N 1
ATOM 1503 C CA . GLU B 1 14 ? -5.094 -39.125 -5.223 1 96.88 14 GLU B CA 1
ATOM 1504 C C . GLU B 1 14 ? -4.32 -39.062 -6.539 1 96.88 14 GLU B C 1
ATOM 1506 O O . GLU B 1 14 ? -3.205 -38.562 -6.594 1 96.88 14 GLU B O 1
ATOM 1511 N N . PRO B 1 15 ? -4.895 -39.594 -7.586 1 96.69 15 PRO B N 1
ATOM 1512 C CA . PRO B 1 15 ? -4.176 -39.531 -8.859 1 96.69 15 PRO B CA 1
ATOM 1513 C C . PRO B 1 15 ? -3.895 -38.094 -9.289 1 96.69 15 PRO B C 1
ATOM 1515 O O . PRO B 1 15 ? -2.811 -37.781 -9.797 1 96.69 15 PRO B O 1
ATOM 1518 N N . ILE B 1 16 ? -4.863 -37.188 -9.047 1 96.31 16 ILE B N 1
ATOM 1519 C CA . ILE B 1 16 ? -4.695 -35.781 -9.414 1 96.31 16 ILE B CA 1
ATOM 1520 C C . ILE B 1 16 ? -3.586 -35.188 -8.562 1 96.31 16 ILE B C 1
ATOM 1522 O O . ILE B 1 16 ? -2.701 -34.5 -9.094 1 96.31 16 ILE B O 1
ATOM 1526 N N . LYS B 1 17 ? -3.562 -35.438 -7.27 1 97.19 17 LYS B N 1
ATOM 1527 C CA . LYS B 1 17 ? -2.547 -34.906 -6.363 1 97.19 17 LYS B CA 1
ATOM 1528 C C . LYS B 1 17 ? -1.154 -35.375 -6.754 1 97.19 17 LYS B C 1
ATOM 1530 O O . LYS B 1 17 ? -0.203 -34.594 -6.777 1 97.19 17 LYS B O 1
ATOM 1535 N N . SER B 1 18 ? -1.117 -36.625 -7.043 1 97.31 18 SER B N 1
ATOM 1536 C CA . SER B 1 18 ? 0.162 -37.219 -7.426 1 97.31 18 SER B CA 1
ATOM 1537 C C . SER B 1 18 ? 0.685 -36.625 -8.719 1 97.31 18 SER B C 1
ATOM 1539 O O . SER B 1 18 ? 1.886 -36.375 -8.859 1 97.31 18 SER B O 1
ATOM 1541 N N . TYR B 1 19 ? -0.245 -36.406 -9.602 1 97.12 19 TYR B N 1
ATOM 1542 C CA . TYR B 1 19 ? 0.128 -35.812 -10.883 1 97.12 19 TYR B CA 1
ATOM 1543 C C . TYR B 1 19 ? 0.71 -34.406 -10.688 1 97.12 19 TYR B C 1
ATOM 1545 O O . TYR B 1 19 ? 1.744 -34.062 -11.273 1 97.12 19 TYR B O 1
ATOM 1553 N N . ILE B 1 20 ? 0.075 -33.625 -9.859 1 96.88 20 ILE B N 1
ATOM 1554 C CA . ILE B 1 20 ? 0.515 -32.25 -9.578 1 96.88 20 ILE B CA 1
ATOM 1555 C C . ILE B 1 20 ? 1.858 -32.281 -8.852 1 96.88 20 ILE B C 1
ATOM 1557 O O . ILE B 1 20 ? 2.762 -31.516 -9.172 1 96.88 20 ILE B O 1
ATOM 1561 N N . GLN B 1 21 ? 1.993 -33.188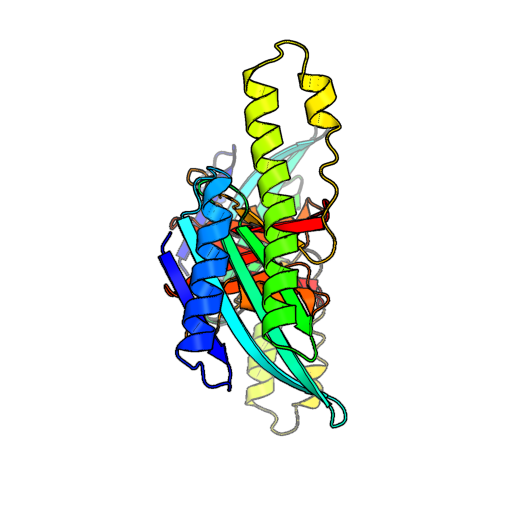 -7.898 1 96.06 21 GLN B N 1
ATOM 1562 C CA . GLN B 1 21 ? 3.246 -33.312 -7.164 1 96.06 21 GLN B CA 1
ATOM 1563 C C . GLN B 1 21 ? 4.402 -33.625 -8.102 1 96.06 21 GLN B C 1
ATOM 1565 O O . GLN B 1 21 ? 5.477 -33.031 -8 1 96.06 21 GLN B O 1
ATOM 1570 N N . ASN B 1 22 ? 4.117 -34.562 -8.969 1 95.31 22 ASN B N 1
ATOM 1571 C CA . ASN B 1 22 ? 5.141 -34.938 -9.945 1 95.31 22 ASN B CA 1
ATOM 1572 C C . ASN B 1 22 ? 5.508 -33.781 -10.844 1 95.31 22 ASN B C 1
ATOM 1574 O O . ASN B 1 22 ? 6.672 -33.625 -11.219 1 95.31 22 ASN B O 1
ATOM 1578 N N . ALA B 1 23 ? 4.484 -33.031 -11.203 1 93.94 23 ALA B N 1
ATOM 1579 C CA . ALA B 1 23 ? 4.715 -31.828 -12.023 1 93.94 23 ALA B CA 1
ATOM 1580 C C . ALA B 1 23 ? 5.664 -30.859 -11.328 1 93.94 23 ALA B C 1
ATOM 1582 O O . ALA B 1 23 ? 6.609 -30.359 -11.945 1 93.94 23 ALA B O 1
ATOM 1583 N N . PHE B 1 24 ? 5.465 -30.625 -10.047 1 93.56 24 PHE B N 1
A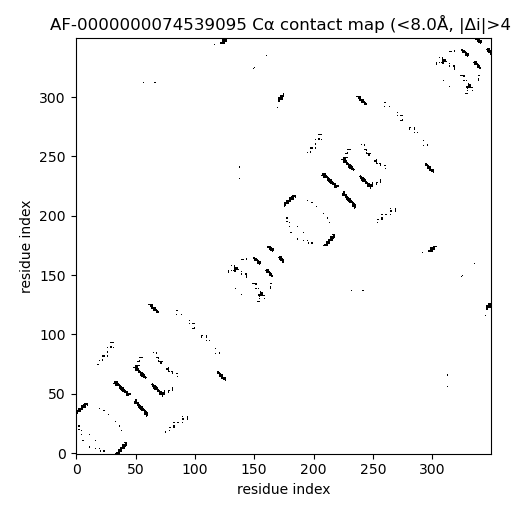TOM 1584 C CA . PHE B 1 24 ? 6.34 -29.75 -9.289 1 93.56 24 PHE B CA 1
ATOM 1585 C C . PHE B 1 24 ? 7.75 -30.328 -9.195 1 93.56 24 PHE B C 1
ATOM 1587 O O . PHE B 1 24 ? 8.734 -29.594 -9.328 1 93.56 24 PHE B O 1
ATOM 1594 N N . GLU B 1 25 ? 7.863 -31.625 -9.016 1 91.56 25 GLU B N 1
ATOM 1595 C CA . GLU B 1 25 ? 9.156 -32.281 -8.859 1 91.56 25 GLU B CA 1
ATOM 1596 C C . GLU B 1 25 ? 9.984 -32.156 -10.141 1 91.56 25 GLU B C 1
ATOM 1598 O O . GLU B 1 25 ? 11.211 -32.094 -10.086 1 91.56 25 GLU B O 1
ATOM 1603 N N . SER B 1 26 ? 9.305 -32.156 -11.203 1 91.38 26 SER B N 1
ATOM 1604 C CA . SER B 1 26 ? 9.992 -32.062 -12.492 1 91.38 26 SER B CA 1
ATOM 1605 C C . SER B 1 26 ? 10.68 -30.719 -12.656 1 91.38 26 SER B C 1
ATOM 1607 O O . SER B 1 26 ? 11.586 -30.578 -13.484 1 91.38 26 SER B O 1
ATOM 1609 N N . LEU B 1 27 ? 10.234 -29.719 -11.914 1 91.19 27 LEU B N 1
ATOM 1610 C CA . LEU B 1 27 ? 10.805 -28.375 -12.023 1 91.19 27 LEU B CA 1
ATOM 1611 C C . LEU B 1 27 ? 12.07 -28.25 -11.18 1 91.19 27 LEU B C 1
ATOM 1613 O O . LEU B 1 27 ? 12.82 -27.281 -11.312 1 91.19 27 LEU B O 1
ATOM 1617 N N . ALA B 1 28 ? 12.32 -29.172 -10.32 1 84.38 28 ALA B N 1
ATOM 1618 C CA . ALA B 1 28 ? 13.469 -29.141 -9.414 1 84.38 28 ALA B CA 1
ATOM 1619 C C . ALA B 1 28 ? 14.781 -29.234 -10.188 1 84.38 28 ALA B C 1
ATOM 1621 O O . ALA B 1 28 ? 15.836 -28.859 -9.672 1 84.38 28 ALA B O 1
ATOM 1622 N N . ARG B 1 29 ? 14.711 -29.656 -11.359 1 82.56 29 ARG B N 1
ATOM 1623 C CA . ARG B 1 29 ? 15.906 -29.906 -12.156 1 82.56 29 ARG B CA 1
ATOM 1624 C C . ARG B 1 29 ? 16.609 -28.609 -12.531 1 82.56 29 ARG B C 1
ATOM 1626 O O . ARG B 1 29 ? 17.781 -28.609 -12.891 1 82.56 29 ARG B O 1
ATOM 1633 N N . TYR B 1 30 ? 15.883 -27.547 -12.508 1 81.81 30 TYR B N 1
ATOM 1634 C CA . TYR B 1 30 ? 16.469 -26.297 -12.961 1 81.81 30 TYR B CA 1
ATOM 1635 C C . TYR B 1 30 ? 17.328 -25.672 -11.859 1 81.81 30 TYR B C 1
ATOM 1637 O O . TYR B 1 30 ? 17.969 -24.641 -12.07 1 81.81 30 TYR B O 1
ATOM 1645 N N . ASN B 1 31 ? 17.516 -26.406 -10.82 1 70.38 31 ASN B N 1
ATOM 1646 C CA . ASN B 1 31 ? 18.453 -26.047 -9.758 1 70.38 31 ASN B CA 1
ATOM 1647 C C . ASN B 1 31 ? 18.234 -24.609 -9.273 1 70.38 31 ASN B C 1
ATOM 1649 O O . ASN B 1 31 ? 19.188 -23.859 -9.102 1 70.38 31 ASN B O 1
ATOM 1653 N N . LEU B 1 32 ? 17.031 -24.188 -9.43 1 76.56 32 LEU B N 1
ATOM 1654 C CA . LEU B 1 32 ? 16.688 -22.922 -8.812 1 76.56 32 LEU B CA 1
ATOM 1655 C C . LEU B 1 32 ? 16.219 -23.109 -7.375 1 76.56 32 LEU B C 1
ATOM 1657 O O . LEU B 1 32 ? 15.789 -24.203 -6.996 1 76.56 32 LEU B O 1
ATOM 1661 N N . ASP B 1 33 ? 16.656 -22.328 -6.441 1 83.25 33 ASP B N 1
ATOM 1662 C CA . ASP B 1 33 ? 16.25 -22.422 -5.043 1 83.25 33 ASP B CA 1
ATOM 1663 C C . ASP B 1 33 ? 14.758 -22.141 -4.879 1 83.25 33 ASP B C 1
ATOM 1665 O O . ASP B 1 33 ? 14.367 -21.078 -4.363 1 83.25 33 ASP B O 1
ATOM 1669 N N . ILE B 1 34 ? 13.891 -23.141 -5.414 1 85.75 34 ILE B N 1
ATOM 1670 C CA . ILE B 1 34 ? 12.445 -23.031 -5.254 1 85.75 34 ILE B CA 1
ATOM 1671 C C . ILE B 1 34 ? 12.055 -23.422 -3.824 1 85.75 34 ILE B C 1
ATOM 1673 O O . ILE B 1 34 ? 12.211 -24.562 -3.418 1 85.75 34 ILE B O 1
ATOM 1677 N N . ILE B 1 35 ? 11.562 -22.469 -3.123 1 86.5 35 ILE B N 1
ATOM 1678 C CA . ILE B 1 35 ? 11.266 -22.641 -1.703 1 86.5 35 ILE B CA 1
ATOM 1679 C C . ILE B 1 35 ? 9.922 -23.328 -1.53 1 86.5 35 ILE B C 1
ATOM 1681 O O . ILE B 1 35 ? 9.766 -24.203 -0.675 1 86.5 35 ILE B O 1
ATOM 1685 N N . SER B 1 36 ? 8.969 -22.891 -2.324 1 90.5 36 SER B N 1
ATOM 1686 C CA . SER B 1 36 ? 7.633 -23.469 -2.176 1 90.5 36 SER B CA 1
ATOM 1687 C C . SER B 1 36 ? 6.852 -23.391 -3.482 1 90.5 36 SER B C 1
ATOM 1689 O O . SER B 1 36 ? 7.164 -22.578 -4.352 1 90.5 36 SER B O 1
ATOM 1691 N N . GLY B 1 37 ? 5.93 -24.281 -3.637 1 91.88 37 GLY B N 1
ATOM 1692 C CA . GLY B 1 37 ? 4.965 -24.328 -4.727 1 91.88 37 GLY B CA 1
ATOM 1693 C C . GLY B 1 37 ? 3.537 -24.531 -4.254 1 91.88 37 GLY B C 1
ATOM 1694 O O . GLY B 1 37 ? 3.291 -25.25 -3.293 1 91.88 37 GLY B O 1
ATOM 1695 N N . ARG B 1 38 ? 2.699 -23.812 -4.898 1 94.06 38 ARG B N 1
ATOM 1696 C CA . ARG B 1 38 ? 1.279 -23.953 -4.59 1 94.06 38 ARG B CA 1
ATOM 1697 C C . ARG B 1 38 ? 0.453 -24.094 -5.863 1 94.06 38 ARG B C 1
ATOM 1699 O O . ARG B 1 38 ? 0.688 -23.391 -6.848 1 94.06 38 ARG B O 1
ATOM 1706 N N . CYS B 1 39 ? -0.447 -25.047 -5.816 1 96.25 39 CYS B N 1
ATOM 1707 C CA . CYS B 1 39 ? -1.354 -25.234 -6.941 1 96.25 39 CYS B CA 1
ATOM 1708 C C . CYS B 1 39 ? -2.807 -25.203 -6.48 1 96.25 39 CYS B C 1
ATOM 1710 O O . CYS B 1 39 ? -3.176 -25.906 -5.535 1 96.25 39 CYS B O 1
ATOM 1712 N N . VAL B 1 40 ? -3.611 -24.391 -7.09 1 95 40 VAL B N 1
ATOM 1713 C CA . VAL B 1 40 ? -5.047 -24.328 -6.844 1 95 40 VAL B CA 1
ATOM 1714 C C . VAL B 1 40 ? -5.805 -24.812 -8.078 1 95 40 VAL B C 1
ATOM 1716 O O . VAL B 1 40 ? -5.621 -24.266 -9.18 1 95 40 VAL B O 1
ATOM 1719 N N . VAL B 1 41 ? -6.605 -25.781 -7.859 1 95.5 41 VAL B N 1
ATOM 1720 C CA . VAL B 1 41 ? -7.379 -26.344 -8.961 1 95.5 41 VAL B CA 1
ATOM 1721 C C . VAL B 1 41 ? -8.859 -26.016 -8.766 1 95.5 41 VAL B C 1
ATOM 1723 O O . VAL B 1 41 ? -9.383 -26.125 -7.656 1 95.5 41 VAL B O 1
ATOM 1726 N N . SER B 1 42 ? -9.43 -25.562 -9.812 1 93.5 42 SER B N 1
ATOM 1727 C CA . SER B 1 42 ? -10.867 -25.312 -9.766 1 93.5 42 SER B CA 1
ATOM 1728 C C . SER B 1 42 ? -11.547 -25.781 -11.047 1 93.5 42 SER B C 1
ATOM 1730 O O . SER B 1 42 ? -10.891 -25.953 -12.078 1 93.5 42 SER B O 1
ATOM 1732 N N . ALA B 1 43 ? -12.805 -26.109 -10.859 1 90 43 ALA B N 1
ATOM 1733 C CA . ALA B 1 43 ? -13.656 -26.406 -12.008 1 90 43 ALA B CA 1
ATOM 1734 C C . ALA B 1 43 ? -14.469 -25.188 -12.414 1 90 43 ALA B C 1
ATOM 1736 O O . ALA B 1 43 ? -14.922 -24.422 -11.555 1 90 43 ALA B O 1
ATOM 1737 N N . ASP B 1 44 ? -14.391 -24.844 -13.641 1 79.06 44 ASP B N 1
ATOM 1738 C CA . ASP B 1 44 ? -15.148 -23.719 -14.18 1 79.06 44 ASP B CA 1
ATOM 1739 C C . ASP B 1 44 ? -16.234 -24.203 -15.141 1 79.06 44 ASP B C 1
ATOM 1741 O O . ASP B 1 44 ? -16.094 -25.266 -15.758 1 79.06 44 ASP B O 1
ATOM 1745 N N . GLU B 1 45 ? -17.438 -23.844 -14.906 1 76.69 45 GLU B N 1
ATOM 1746 C CA . GLU B 1 45 ? -18.469 -24.125 -15.906 1 76.69 45 GLU B CA 1
ATOM 1747 C C . GLU B 1 45 ? -18.906 -22.859 -16.625 1 76.69 45 GLU B C 1
ATOM 1749 O O . GLU B 1 45 ? -19.312 -21.875 -15.984 1 76.69 45 GLU B O 1
ATOM 1754 N N . LYS B 1 46 ? -18.422 -22.797 -17.781 1 66.69 46 LYS B N 1
ATOM 1755 C CA . LYS B 1 46 ? -18.906 -21.688 -18.594 1 66.69 46 LYS B CA 1
ATOM 1756 C C . LYS B 1 46 ? -19.766 -22.188 -19.75 1 66.69 46 LYS B C 1
ATOM 1758 O O . LYS B 1 46 ? -19.328 -23.031 -20.531 1 66.69 46 LYS B O 1
ATOM 1763 N N . GLN B 1 47 ? -20.969 -21.578 -19.859 1 71.81 47 GLN B N 1
ATOM 1764 C CA . GLN B 1 47 ? -21.922 -21.859 -20.938 1 71.81 47 GLN B CA 1
ATOM 1765 C C . GLN B 1 47 ? -22.141 -23.359 -21.078 1 71.81 47 GLN B C 1
ATOM 1767 O O . GLN B 1 47 ? -22.141 -23.891 -22.203 1 71.81 47 GLN B O 1
ATOM 1772 N N . GLY B 1 48 ? -22.172 -24.016 -20.125 1 73.56 48 GLY B N 1
ATOM 1773 C CA . GLY B 1 48 ? -22.484 -25.438 -20.188 1 73.56 48 GLY B CA 1
ATOM 1774 C C . GLY B 1 48 ? -21.266 -26.297 -20.422 1 73.56 48 GLY B C 1
ATOM 1775 O O . GLY B 1 48 ? -21.375 -27.531 -20.484 1 73.56 48 GLY B O 1
ATOM 1776 N N . LYS B 1 49 ? -20.156 -25.766 -20.672 1 78.81 49 LYS B N 1
ATOM 1777 C CA . LYS B 1 49 ? -18.938 -26.562 -20.891 1 78.81 49 LYS B CA 1
ATOM 1778 C C . LYS B 1 49 ? -18.078 -26.562 -19.625 1 78.81 49 LYS B C 1
ATOM 1780 O O . LYS B 1 49 ? -17.797 -25.516 -19.047 1 78.81 49 LYS B O 1
ATOM 1785 N N . LYS B 1 50 ? -17.812 -27.766 -19.266 1 83.81 50 LYS B N 1
ATOM 1786 C CA . LYS B 1 50 ? -16.969 -27.938 -18.094 1 83.81 50 LYS B CA 1
ATOM 1787 C C . LYS B 1 50 ? -15.508 -27.672 -18.422 1 83.81 50 LYS B C 1
ATOM 1789 O O . LYS B 1 50 ? -15.031 -28.047 -19.5 1 83.81 50 LYS B O 1
ATOM 1794 N N . GLY B 1 51 ? -14.883 -26.828 -17.703 1 91.62 51 GLY B N 1
ATOM 1795 C CA . GLY B 1 51 ? -13.453 -26.594 -17.797 1 91.62 51 GLY B CA 1
ATOM 1796 C C . GLY B 1 51 ? -12.766 -26.531 -16.453 1 91.62 51 GLY B C 1
ATOM 1797 O O . GLY B 1 51 ? -13.422 -26.594 -15.406 1 91.62 51 GLY B O 1
ATOM 1798 N N . PHE B 1 52 ? -11.438 -26.719 -16.562 1 93.5 52 PHE B N 1
ATOM 1799 C CA . PHE B 1 52 ? -10.641 -26.719 -15.344 1 93.5 52 PHE B CA 1
ATOM 1800 C C . PHE B 1 52 ? -9.602 -25.594 -15.391 1 93.5 52 PHE B C 1
ATOM 1802 O O . PHE B 1 52 ? -9.141 -25.219 -16.469 1 93.5 52 PHE B O 1
ATOM 1809 N N . SER B 1 53 ? -9.367 -25.078 -14.219 1 93.5 53 SER B N 1
ATOM 1810 C CA . SER B 1 53 ? -8.312 -24.094 -14.062 1 93.5 53 SER B CA 1
ATOM 1811 C C . SER B 1 53 ? -7.246 -24.578 -13.078 1 93.5 53 SER B C 1
ATOM 1813 O O . SER B 1 53 ? -7.574 -25.125 -12.023 1 93.5 53 SER B O 1
ATOM 1815 N N . ALA B 1 54 ? -6.031 -24.484 -13.477 1 94.69 54 ALA B N 1
ATOM 1816 C CA . ALA B 1 54 ? -4.887 -24.75 -12.609 1 94.69 54 ALA B CA 1
ATOM 1817 C C . ALA B 1 54 ? -4.031 -23.5 -12.422 1 94.69 54 ALA B C 1
ATOM 1819 O O . ALA B 1 54 ? -3.547 -22.922 -13.391 1 94.69 54 ALA B O 1
ATOM 1820 N N . GLU B 1 55 ? -3.91 -23.094 -11.203 1 94.5 55 GLU B N 1
ATOM 1821 C CA . GLU B 1 55 ? -3.07 -21.953 -10.859 1 94.5 55 GLU B CA 1
ATOM 1822 C C . GLU B 1 55 ? -1.839 -22.391 -10.07 1 94.5 55 GLU B C 1
ATOM 1824 O O . GLU B 1 55 ? -1.96 -22.969 -8.984 1 94.5 55 GLU B O 1
ATOM 1829 N N . PHE B 1 56 ? -0.69 -22.109 -10.617 1 94.88 56 PHE B N 1
ATOM 1830 C CA . PHE B 1 56 ? 0.572 -22.484 -9.984 1 94.88 56 PHE B CA 1
ATOM 1831 C C . PHE B 1 56 ? 1.312 -21.25 -9.484 1 94.88 56 PHE B C 1
ATOM 1833 O O . PHE B 1 56 ? 1.374 -20.234 -10.18 1 94.88 56 PHE B O 1
ATOM 1840 N N . ALA B 1 57 ? 1.781 -21.328 -8.312 1 93.94 57 ALA B N 1
ATOM 1841 C CA . ALA B 1 57 ? 2.686 -20.328 -7.758 1 93.94 57 ALA B CA 1
ATOM 1842 C C . ALA B 1 57 ? 4.004 -20.969 -7.316 1 93.94 57 ALA B C 1
ATOM 1844 O O . ALA B 1 57 ? 4.008 -21.969 -6.59 1 93.94 57 ALA B O 1
ATOM 1845 N N . LEU B 1 58 ? 5.059 -20.406 -7.793 1 92.88 58 LEU B N 1
ATOM 1846 C CA . LEU B 1 58 ? 6.395 -20.859 -7.426 1 92.88 58 LEU B CA 1
ATOM 1847 C C . LEU B 1 58 ? 7.188 -19.75 -6.746 1 92.88 58 LEU B C 1
ATOM 1849 O O . LEU B 1 58 ? 7.383 -18.672 -7.324 1 92.88 58 LEU B O 1
ATOM 1853 N N . ASN B 1 59 ? 7.551 -20.047 -5.617 1 90.12 59 ASN B N 1
ATOM 1854 C CA . ASN B 1 59 ? 8.352 -19.094 -4.852 1 90.12 59 ASN B CA 1
ATOM 1855 C C . ASN B 1 59 ? 9.836 -19.469 -4.875 1 90.12 59 ASN B C 1
ATOM 1857 O O . ASN B 1 59 ? 10.203 -20.578 -4.469 1 90.12 59 ASN B O 1
ATOM 1861 N N . MET B 1 60 ? 10.586 -18.547 -5.402 1 86.75 60 MET B N 1
ATOM 1862 C CA . MET B 1 60 ? 12.023 -18.781 -5.461 1 86.75 60 MET B CA 1
ATOM 1863 C C . MET B 1 60 ? 12.758 -17.891 -4.457 1 86.75 60 MET B C 1
ATOM 1865 O O . MET B 1 60 ? 12.344 -16.766 -4.203 1 86.75 60 MET B O 1
ATOM 1869 N N . ALA B 1 61 ? 13.812 -18.453 -3.863 1 79.81 61 ALA B N 1
ATOM 1870 C CA . ALA B 1 61 ? 14.57 -17.672 -2.883 1 79.81 61 ALA B CA 1
ATOM 1871 C C . ALA B 1 61 ? 15.172 -16.422 -3.518 1 79.81 61 ALA B C 1
ATOM 1873 O O . ALA B 1 61 ? 15.883 -16.516 -4.523 1 79.81 61 ALA B O 1
ATOM 1874 N N . ARG B 1 62 ? 14.883 -15.281 -2.926 1 73.12 62 ARG B N 1
ATOM 1875 C CA . ARG B 1 62 ? 15.453 -13.984 -3.268 1 73.12 62 ARG B CA 1
ATOM 1876 C C . ARG B 1 62 ? 15.141 -13.617 -4.715 1 73.12 62 ARG B C 1
ATOM 1878 O O . ARG B 1 62 ? 15.883 -12.852 -5.34 1 73.12 62 ARG B O 1
ATOM 1885 N N . LYS B 1 63 ? 14.227 -14.367 -5.254 1 80.06 63 LYS B N 1
ATOM 1886 C CA . LYS B 1 63 ? 13.836 -14.086 -6.633 1 80.06 63 LYS B CA 1
ATOM 1887 C C . LYS B 1 63 ? 12.328 -13.867 -6.75 1 80.06 63 LYS B C 1
ATOM 1889 O O . LYS B 1 63 ? 11.625 -13.828 -5.738 1 80.06 63 LYS B O 1
ATOM 1894 N N . ASP B 1 64 ? 11.883 -13.664 -7.906 1 83.44 64 ASP B N 1
ATOM 1895 C CA . ASP B 1 64 ? 10.484 -13.398 -8.203 1 83.44 64 ASP B CA 1
ATOM 1896 C C . ASP B 1 64 ? 9.625 -14.633 -7.945 1 83.44 64 ASP B C 1
ATOM 1898 O O . ASP B 1 64 ? 10.086 -15.766 -8.117 1 83.44 64 ASP B O 1
ATOM 1902 N N . THR B 1 65 ? 8.516 -14.398 -7.367 1 92.06 65 THR B N 1
ATOM 1903 C CA . THR B 1 65 ? 7.48 -15.422 -7.391 1 92.06 65 THR B CA 1
ATOM 1904 C C . THR B 1 65 ? 6.785 -15.461 -8.75 1 92.06 65 THR B C 1
ATOM 1906 O O . THR B 1 65 ? 6.438 -14.414 -9.305 1 92.06 65 THR B O 1
ATOM 1909 N N . ILE B 1 66 ? 6.656 -16.609 -9.281 1 92.62 66 ILE B N 1
ATOM 1910 C CA . ILE B 1 66 ? 5.977 -16.734 -10.57 1 92.62 66 ILE B CA 1
ATOM 1911 C C . ILE B 1 66 ? 4.594 -17.344 -10.367 1 92.62 66 ILE B C 1
ATOM 1913 O O . ILE B 1 66 ? 4.434 -18.281 -9.578 1 92.62 66 ILE B O 1
ATOM 1917 N N . VAL B 1 67 ? 3.645 -16.766 -11 1 94.62 67 VAL B N 1
ATOM 1918 C CA . VAL B 1 67 ? 2.275 -17.281 -10.938 1 94.62 67 VAL B CA 1
ATOM 1919 C C . VAL B 1 67 ? 1.771 -17.562 -12.352 1 94.62 67 VAL B C 1
ATOM 1921 O O . VAL B 1 67 ? 1.896 -16.719 -13.25 1 94.62 67 VAL B O 1
ATOM 1924 N N . ILE B 1 68 ? 1.277 -18.766 -12.516 1 94.31 68 ILE B N 1
ATOM 1925 C CA . ILE B 1 68 ? 0.788 -19.203 -13.812 1 94.31 68 ILE B CA 1
ATOM 1926 C C . ILE B 1 68 ? -0.635 -19.734 -13.68 1 94.31 68 ILE B C 1
ATOM 1928 O O . ILE B 1 68 ? -0.918 -20.531 -12.789 1 94.31 68 ILE B O 1
ATOM 1932 N N . ARG B 1 69 ? -1.467 -19.25 -14.594 1 93 69 ARG B N 1
ATOM 1933 C CA . ARG B 1 69 ? -2.828 -19.781 -14.656 1 93 69 ARG B CA 1
ATOM 1934 C C . ARG B 1 69 ? -3.125 -20.375 -16.031 1 93 69 ARG B C 1
ATOM 1936 O O . ARG B 1 69 ? -2.842 -19.75 -17.062 1 93 69 ARG B O 1
ATOM 1943 N N . GLN B 1 70 ? -3.609 -21.578 -15.992 1 93.44 70 GLN B N 1
ATOM 1944 C CA . GLN B 1 70 ? -3.949 -22.266 -17.234 1 93.44 70 GLN B CA 1
ATOM 1945 C C . GLN B 1 70 ? -5.328 -22.906 -17.156 1 93.44 70 GLN B C 1
ATOM 1947 O O . GLN B 1 70 ? -5.664 -23.547 -16.156 1 93.44 70 GLN B O 1
ATOM 1952 N N . LYS B 1 71 ? -6.094 -22.625 -18.172 1 92.69 71 LYS B N 1
ATOM 1953 C CA . LYS B 1 71 ? -7.41 -23.25 -18.266 1 92.69 71 LYS B CA 1
ATOM 1954 C C . LYS B 1 71 ? -7.461 -24.25 -19.422 1 92.69 71 LYS B C 1
ATOM 1956 O O . LYS B 1 71 ? -6.793 -24.047 -20.438 1 92.69 71 LYS B O 1
ATOM 1961 N N . ASP B 1 72 ? -8.195 -25.297 -19.203 1 93.88 72 ASP B N 1
ATOM 1962 C CA . ASP B 1 72 ? -8.398 -26.312 -20.25 1 93.88 72 ASP B CA 1
ATOM 1963 C C . ASP B 1 72 ? -9.625 -27.156 -19.953 1 93.88 72 ASP B C 1
ATOM 1965 O O . ASP B 1 72 ? -10.102 -27.203 -18.812 1 93.88 72 ASP B O 1
ATOM 1969 N N . LYS B 1 73 ? -10.203 -27.734 -21 1 93.62 73 LYS B N 1
ATOM 1970 C CA . LYS B 1 73 ? -11.312 -28.656 -20.797 1 93.62 73 LYS B CA 1
ATOM 1971 C C . LYS B 1 73 ? -10.859 -29.922 -20.062 1 93.62 73 LYS B C 1
ATOM 1973 O O . LYS B 1 73 ? -11.672 -30.609 -19.438 1 93.62 73 LYS B O 1
ATOM 1978 N N . ASP B 1 74 ? -9.523 -30.172 -20.172 1 94.12 74 ASP B N 1
ATOM 1979 C CA . ASP B 1 74 ? -8.898 -31.297 -19.5 1 94.12 74 ASP B CA 1
ATOM 1980 C C . ASP B 1 74 ? -7.945 -30.828 -18.406 1 94.12 74 ASP B C 1
ATOM 1982 O O . ASP B 1 74 ? -7.031 -30.047 -18.672 1 94.12 74 ASP B O 1
ATOM 1986 N N . LEU B 1 75 ? -8.211 -31.359 -17.172 1 93.94 75 LEU B N 1
ATOM 1987 C CA . LEU B 1 75 ? -7.418 -30.922 -16.016 1 93.94 75 LEU B CA 1
ATOM 1988 C C . LEU B 1 75 ? -5.941 -31.25 -16.219 1 93.94 75 LEU B C 1
ATOM 1990 O O . LEU B 1 75 ? -5.074 -30.406 -15.977 1 93.94 75 LEU B O 1
ATOM 1994 N N . TYR B 1 76 ? -5.645 -32.375 -16.672 1 96.19 76 TYR B N 1
ATOM 1995 C CA . TYR B 1 76 ? -4.266 -32.812 -16.875 1 96.19 76 TYR B CA 1
ATOM 1996 C C . TYR B 1 76 ? -3.566 -31.969 -17.922 1 96.19 76 TYR B C 1
ATOM 1998 O O . TYR B 1 76 ? -2.389 -31.641 -17.781 1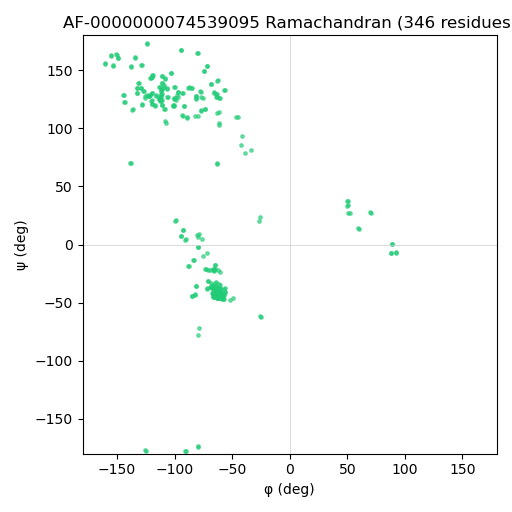 96.19 76 TYR B O 1
ATOM 2006 N N . ALA B 1 77 ? -4.32 -31.625 -18.922 1 96.19 77 ALA B N 1
ATOM 2007 C CA . ALA B 1 77 ? -3.783 -30.734 -19.938 1 96.19 77 ALA B CA 1
ATOM 2008 C C . ALA B 1 77 ? -3.475 -29.359 -19.375 1 96.19 77 ALA B C 1
ATOM 2010 O O . ALA B 1 77 ? -2.438 -28.766 -19.672 1 96.19 77 ALA B O 1
ATOM 2011 N N . ALA B 1 78 ? -4.406 -28.875 -18.547 1 95.31 78 ALA B N 1
ATOM 2012 C CA . ALA B 1 78 ? -4.195 -27.578 -17.906 1 95.31 78 ALA B CA 1
ATOM 2013 C C . ALA B 1 78 ? -2.914 -27.578 -17.094 1 95.31 78 ALA B C 1
ATOM 2015 O O . ALA B 1 78 ? -2.127 -26.625 -17.156 1 95.31 78 ALA B O 1
ATOM 2016 N N . ILE B 1 79 ? -2.707 -28.641 -16.359 1 96.38 79 ILE B N 1
ATOM 2017 C CA . ILE B 1 79 ? -1.535 -28.766 -15.5 1 96.38 79 ILE B CA 1
ATOM 2018 C C . ILE B 1 79 ? -0.273 -28.828 -16.359 1 96.38 79 ILE B C 1
ATOM 2020 O O . ILE B 1 79 ? 0.704 -28.141 -16.094 1 96.38 79 ILE B O 1
ATOM 2024 N N . ASP B 1 80 ? -0.333 -29.609 -17.406 1 96.12 80 ASP B N 1
ATOM 2025 C CA . ASP B 1 80 ? 0.826 -29.781 -18.281 1 96.12 80 ASP B CA 1
ATOM 2026 C C . ASP B 1 80 ? 1.221 -28.438 -18.906 1 96.12 80 ASP B C 1
ATOM 2028 O O . ASP B 1 80 ? 2.404 -28.109 -18.969 1 96.12 80 ASP B O 1
ATOM 2032 N N . LEU B 1 81 ? 0.238 -27.766 -19.375 1 95 81 LEU B N 1
ATOM 2033 C CA . LEU B 1 81 ? 0.494 -26.484 -20.016 1 95 81 LEU B CA 1
ATOM 2034 C C . LEU B 1 81 ? 1.094 -25.484 -19.031 1 95 81 LEU B C 1
ATOM 2036 O O . LEU B 1 81 ? 2.021 -24.75 -19.375 1 95 81 LEU B O 1
ATOM 2040 N N . ALA B 1 82 ? 0.531 -25.469 -17.844 1 94.69 82 ALA B N 1
ATOM 2041 C CA . ALA B 1 82 ? 1.058 -24.578 -16.812 1 94.69 82 ALA B CA 1
ATOM 2042 C C . ALA B 1 82 ? 2.512 -24.906 -16.484 1 94.69 82 ALA B C 1
ATOM 2044 O O . ALA B 1 82 ? 3.352 -24.016 -16.391 1 94.69 82 ALA B O 1
ATOM 2045 N N . ILE B 1 83 ? 2.803 -26.141 -16.328 1 93.81 83 ILE B N 1
ATOM 2046 C CA . ILE B 1 83 ? 4.141 -26.594 -15.953 1 93.81 83 ILE B CA 1
ATOM 2047 C C . ILE B 1 83 ? 5.121 -26.312 -17.094 1 93.81 83 ILE B C 1
ATOM 2049 O O . ILE B 1 83 ? 6.277 -25.953 -16.844 1 93.81 83 ILE B O 1
ATOM 2053 N N . ASP B 1 84 ? 4.672 -26.469 -18.297 1 94 84 ASP B N 1
ATOM 2054 C CA . ASP B 1 84 ? 5.508 -26.141 -19.453 1 94 84 ASP B CA 1
ATOM 2055 C C . ASP B 1 84 ? 5.93 -24.672 -19.422 1 94 84 ASP B C 1
ATOM 2057 O O . ASP B 1 84 ? 7.094 -24.344 -19.688 1 94 84 ASP B O 1
ATOM 2061 N N . ARG B 1 85 ? 4.988 -23.891 -19.156 1 93.38 85 ARG B N 1
ATOM 2062 C CA . ARG B 1 85 ? 5.293 -22.469 -19.062 1 93.38 85 ARG B CA 1
ATOM 2063 C C . ARG B 1 85 ? 6.246 -22.172 -17.922 1 93.38 85 ARG B C 1
ATOM 2065 O O . ARG B 1 85 ? 7.176 -21.375 -18.062 1 93.38 85 ARG B O 1
ATOM 2072 N N . ALA B 1 86 ? 5.98 -22.812 -16.781 1 92.56 86 ALA B N 1
ATOM 2073 C CA . ALA B 1 86 ? 6.875 -22.656 -15.641 1 92.56 86 ALA B CA 1
ATOM 2074 C C . ALA B 1 86 ? 8.297 -23.062 -16 1 92.56 86 ALA B C 1
ATOM 2076 O O . ALA B 1 86 ? 9.266 -22.391 -15.641 1 92.56 86 ALA B O 1
ATOM 2077 N N . ALA B 1 87 ? 8.383 -24.141 -16.688 1 91.56 87 ALA B N 1
ATOM 2078 C CA . ALA B 1 87 ? 9.688 -24.672 -17.094 1 91.56 87 ALA B CA 1
ATOM 2079 C C . ALA B 1 87 ? 10.43 -23.672 -17.984 1 91.56 87 ALA B C 1
ATOM 2081 O O . ALA B 1 87 ? 11.641 -23.484 -17.828 1 91.56 87 ALA B O 1
ATOM 2082 N N . LYS B 1 88 ? 9.734 -23.094 -18.828 1 90.88 88 LYS B N 1
ATOM 2083 C CA . LYS B 1 88 ? 10.336 -22.109 -19.719 1 90.88 88 LYS B CA 1
ATOM 2084 C C . LYS B 1 88 ? 10.922 -20.938 -18.938 1 90.88 88 LYS B C 1
ATOM 2086 O O . LYS B 1 88 ? 12.039 -20.484 -19.203 1 90.88 88 LYS B O 1
ATOM 2091 N N . VAL B 1 89 ? 10.188 -20.484 -18.016 1 87.75 89 VAL B N 1
ATOM 2092 C CA . VAL B 1 89 ? 10.625 -19.344 -17.203 1 87.75 89 VAL B CA 1
ATOM 2093 C C . VAL B 1 89 ? 11.844 -19.75 -16.375 1 87.75 89 VAL B C 1
ATOM 2095 O O . VAL B 1 89 ? 12.82 -19.016 -16.281 1 87.75 89 VAL B O 1
ATOM 2098 N N . LEU B 1 90 ? 11.758 -20.938 -15.773 1 89.12 90 LEU B N 1
ATOM 2099 C CA . LEU B 1 90 ? 12.836 -21.406 -14.906 1 89.12 90 LEU B CA 1
ATOM 2100 C C . LEU B 1 90 ? 14.109 -21.641 -15.703 1 89.12 90 LEU B C 1
ATOM 2102 O O . LEU B 1 90 ? 15.211 -21.391 -15.219 1 89.12 90 LEU B O 1
ATOM 2106 N N . ARG B 1 91 ? 13.93 -22.109 -16.859 1 88.62 91 ARG B N 1
ATOM 2107 C CA . ARG B 1 91 ? 15.086 -22.312 -17.734 1 88.62 91 ARG B CA 1
ATOM 2108 C C . ARG B 1 91 ? 15.766 -20.984 -18.047 1 88.62 91 ARG B C 1
ATOM 2110 O O . ARG B 1 91 ? 17 -20.891 -18 1 88.62 91 ARG B O 1
ATOM 2117 N N . ARG B 1 92 ? 14.961 -20.062 -18.375 1 84.81 92 ARG B N 1
ATOM 2118 C CA . ARG B 1 92 ? 15.484 -18.734 -18.641 1 84.81 92 ARG B CA 1
ATOM 2119 C C . ARG B 1 92 ? 16.266 -18.188 -17.453 1 84.81 92 ARG B C 1
ATOM 2121 O O . ARG B 1 92 ? 17.359 -17.641 -17.609 1 84.81 92 ARG B O 1
ATOM 2128 N N . GLU B 1 93 ? 15.648 -18.344 -16.344 1 82.88 93 GLU B N 1
ATOM 2129 C CA . GLU B 1 93 ? 16.281 -17.875 -15.117 1 82.88 93 GLU B CA 1
ATOM 2130 C C . GLU B 1 93 ? 17.578 -18.641 -14.844 1 82.88 93 GLU B C 1
ATOM 2132 O O . GLU B 1 93 ? 18.578 -18.047 -14.406 1 82.88 93 GLU B O 1
ATOM 2137 N N . HIS B 1 94 ? 17.547 -19.875 -15.078 1 82.56 94 HIS B N 1
ATOM 2138 C CA . HIS B 1 94 ? 18.719 -20.703 -14.914 1 82.56 94 HIS B CA 1
ATOM 2139 C C . HIS B 1 94 ? 19.828 -20.297 -15.875 1 82.56 94 HIS B C 1
ATOM 2141 O O . HIS B 1 94 ? 21 -20.188 -15.484 1 82.56 94 HIS B O 1
ATOM 2147 N N . ASP B 1 95 ? 19.5 -20.062 -17.125 1 83.12 95 ASP B N 1
ATOM 2148 C CA . ASP B 1 95 ? 20.453 -19.672 -18.141 1 83.12 95 ASP B CA 1
ATOM 2149 C C . ASP B 1 95 ? 21.109 -18.328 -17.812 1 83.12 95 ASP B C 1
ATOM 2151 O O . ASP B 1 95 ? 22.297 -18.125 -18.078 1 83.12 95 ASP B O 1
ATOM 2155 N N . LYS B 1 96 ? 20.312 -17.484 -17.281 1 77.5 96 LYS B N 1
ATOM 2156 C CA . LYS B 1 96 ? 20.844 -16.188 -16.875 1 77.5 96 LYS B CA 1
ATOM 2157 C C . LYS B 1 96 ? 21.891 -16.328 -15.789 1 77.5 96 LYS B C 1
ATOM 2159 O O . LYS B 1 96 ? 22.875 -15.594 -15.773 1 77.5 96 LYS B O 1
ATOM 2164 N N . MET B 1 97 ? 21.672 -17.219 -14.914 1 75.31 97 MET B N 1
ATOM 2165 C CA . MET B 1 97 ? 22.594 -17.438 -13.797 1 75.31 97 MET B CA 1
ATOM 2166 C C . MET B 1 97 ? 23.875 -18.094 -14.266 1 75.31 97 MET B C 1
ATOM 2168 O O . MET B 1 97 ? 24.969 -17.781 -13.766 1 75.31 97 MET B O 1
ATOM 2172 N N . THR B 1 98 ? 23.766 -19.031 -15.219 1 73.56 98 THR B N 1
ATOM 2173 C CA . THR B 1 98 ? 24.938 -19.781 -15.664 1 73.56 98 THR B CA 1
ATOM 2174 C C . THR B 1 98 ? 25.75 -18.984 -16.672 1 73.56 98 THR B C 1
ATOM 2176 O O . THR B 1 98 ? 26.969 -19.109 -16.734 1 73.56 98 THR B O 1
ATOM 2179 N N . THR B 1 99 ? 25.125 -18.219 -17.516 1 66.44 99 THR B N 1
ATOM 2180 C CA . THR B 1 99 ? 25.859 -17.406 -18.484 1 66.44 99 THR B CA 1
ATOM 2181 C C . THR B 1 99 ? 26.656 -16.312 -17.781 1 66.44 99 THR B C 1
ATOM 2183 O O . THR B 1 99 ? 27.766 -15.984 -18.203 1 66.44 99 THR B O 1
ATOM 2186 N N . VAL B 1 100 ? 26.078 -15.664 -16.734 1 57.88 100 VAL B N 1
ATOM 2187 C CA . VAL B 1 100 ? 26.797 -14.602 -16.031 1 57.88 100 VAL B CA 1
ATOM 2188 C C . VAL B 1 100 ? 28.031 -15.164 -15.352 1 57.88 100 VAL B C 1
ATOM 2190 O O . VAL B 1 100 ? 29.062 -14.484 -15.258 1 57.88 100 VAL B O 1
ATOM 2193 N N . LYS B 1 101 ? 28 -16.359 -14.836 1 54.19 101 LYS B N 1
ATOM 2194 C CA . LYS B 1 101 ? 29.156 -16.875 -14.133 1 54.19 101 LYS B CA 1
ATOM 2195 C C . LYS B 1 101 ? 30.312 -17.125 -15.094 1 54.19 101 LYS B C 1
ATOM 2197 O O . LYS B 1 101 ? 31.469 -17.188 -14.68 1 54.19 101 LYS B O 1
ATOM 2202 N N . GLY B 1 102 ? 30.125 -17.516 -16.344 1 48.84 102 GLY B N 1
ATOM 2203 C CA . GLY B 1 102 ? 31.234 -17.797 -17.234 1 48.84 102 GLY B CA 1
ATOM 2204 C C . GLY B 1 102 ? 31.859 -16.562 -17.828 1 48.84 102 GLY B C 1
ATOM 2205 O O . GLY B 1 102 ? 33.031 -16.562 -18.203 1 48.84 102 GLY B O 1
ATOM 2206 N N . LYS B 1 103 ? 31.25 -15.781 -18.984 1 49.22 103 LYS B N 1
ATOM 2207 C CA . LYS B 1 103 ? 31.969 -14.82 -19.812 1 49.22 103 LYS B CA 1
ATOM 2208 C C . LYS B 1 103 ? 32.094 -13.469 -19.109 1 49.22 103 LYS B C 1
ATOM 2210 O O . LYS B 1 103 ? 31.109 -12.953 -18.578 1 49.22 103 LYS B O 1
ATOM 2215 N N . ASP B 1 104 ? 33.312 -12.992 -18.641 1 46.19 104 ASP B N 1
ATOM 2216 C CA . ASP B 1 104 ? 33.719 -11.641 -18.281 1 46.19 104 ASP B CA 1
ATOM 2217 C C . ASP B 1 104 ? 32.875 -10.594 -19 1 46.19 104 ASP B C 1
ATOM 2219 O O . ASP B 1 104 ? 32.5 -9.57 -18.422 1 46.19 104 ASP B O 1
ATOM 2223 N N . ASP B 1 105 ? 32.938 -10.547 -20.469 1 43.69 105 ASP B N 1
ATOM 2224 C CA . ASP B 1 105 ? 32.406 -9.641 -21.469 1 43.69 105 ASP B CA 1
ATOM 2225 C C . ASP B 1 105 ? 30.875 -9.789 -21.594 1 43.69 105 ASP B C 1
ATOM 2227 O O . ASP B 1 105 ? 30.266 -9.195 -22.484 1 43.69 1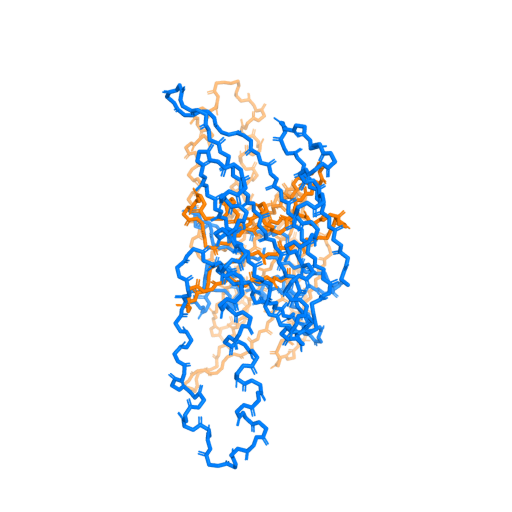05 ASP B O 1
ATOM 2231 N N . GLY B 1 106 ? 30.188 -10.648 -21.047 1 36.03 106 GLY B N 1
ATOM 2232 C CA . GLY B 1 106 ? 28.797 -11.055 -21.203 1 36.03 106 GLY B CA 1
ATOM 2233 C C . GLY B 1 106 ? 27.812 -10.094 -20.562 1 36.03 106 GLY B C 1
ATOM 2234 O O . GLY B 1 106 ? 26.688 -10.469 -20.25 1 36.03 106 GLY B O 1
ATOM 2235 N N . LYS B 1 107 ? 28.203 -8.977 -20.016 1 45.97 107 LYS B N 1
ATOM 2236 C CA . LYS B 1 107 ? 27.281 -7.973 -19.516 1 45.97 107 LYS B CA 1
ATOM 2237 C C . LYS B 1 107 ? 26.25 -7.613 -20.594 1 45.97 107 LYS B C 1
ATOM 2239 O O . LYS B 1 107 ? 25.078 -7.387 -20.281 1 45.97 107 LYS B O 1
ATOM 2244 N N . GLU B 1 108 ? 26.797 -7.355 -21.828 1 43.53 108 GLU B N 1
ATOM 2245 C CA . GLU B 1 108 ? 25.953 -6.949 -22.953 1 43.53 108 GLU B CA 1
ATOM 2246 C C . GLU B 1 108 ? 24.953 -8.039 -23.312 1 43.53 108 GLU B C 1
ATOM 2248 O O . GLU B 1 108 ? 23.828 -7.746 -23.734 1 43.53 108 GLU B O 1
ATOM 2253 N N . VAL B 1 109 ? 25.359 -9.258 -23.406 1 41.09 109 VAL B N 1
ATOM 2254 C CA . VAL B 1 109 ? 24.484 -10.344 -23.828 1 41.09 109 VAL B CA 1
ATOM 2255 C C . VAL B 1 109 ? 23.422 -10.602 -22.75 1 41.09 109 VAL B C 1
ATOM 2257 O O . VAL B 1 109 ? 22.328 -11.094 -23.047 1 41.09 109 VAL B O 1
ATOM 2260 N N . ARG B 1 110 ? 23.781 -10.484 -21.469 1 43.84 110 ARG B N 1
ATOM 2261 C CA . ARG B 1 110 ? 22.828 -10.664 -20.391 1 43.84 110 ARG B CA 1
ATOM 2262 C C . ARG B 1 110 ? 21.641 -9.734 -20.547 1 43.84 110 ARG B C 1
ATOM 2264 O O . ARG B 1 110 ? 20.547 -10.031 -20.047 1 43.84 110 ARG B O 1
ATOM 2271 N N . ALA B 1 111 ? 22.078 -8.578 -20.938 1 43.31 111 ALA B N 1
ATOM 2272 C CA . ALA B 1 111 ? 21.031 -7.566 -21.062 1 43.31 111 ALA B CA 1
ATOM 2273 C C . ALA B 1 111 ? 20 -7.977 -22.109 1 43.31 111 ALA B C 1
ATOM 2275 O O . ALA B 1 111 ? 18.828 -7.566 -22.047 1 43.31 111 ALA B O 1
ATOM 2276 N N . ARG B 1 112 ? 20.453 -8.695 -23.203 1 39.84 112 ARG B N 1
ATOM 2277 C CA . ARG B 1 112 ? 19.594 -9.023 -24.328 1 39.84 112 ARG B CA 1
ATOM 2278 C C . ARG B 1 112 ? 18.797 -10.297 -24.062 1 39.84 112 ARG B C 1
ATOM 2280 O O . ARG B 1 112 ? 18 -10.734 -24.891 1 39.84 112 ARG B O 1
ATOM 2287 N N . ILE B 1 113 ? 19.453 -11.367 -23.516 1 44.81 113 ILE B N 1
ATOM 2288 C CA . ILE B 1 113 ? 18.5 -12.461 -23.297 1 44.81 113 ILE B CA 1
ATOM 2289 C C . ILE B 1 113 ? 17.188 -11.906 -22.734 1 44.81 113 ILE B C 1
ATOM 2291 O O . ILE B 1 113 ? 17.172 -11.281 -21.672 1 44.81 113 ILE B O 1
ATOM 2295 N N . GLY B 1 114 ? 16.312 -11.633 -23.516 1 43.75 114 GLY B N 1
ATOM 2296 C CA . GLY B 1 114 ? 15.023 -10.961 -23.594 1 43.75 114 GLY B CA 1
ATOM 2297 C C . GLY B 1 114 ? 14.156 -11.203 -22.375 1 43.75 114 GLY B C 1
ATOM 2298 O O . GLY B 1 114 ? 13.781 -12.344 -22.094 1 43.75 114 GLY B O 1
ATOM 2299 N N . GLU B 1 115 ? 14.422 -10.508 -21.281 1 54.88 115 GLU B N 1
ATOM 2300 C CA . GLU B 1 115 ? 13.438 -10.297 -20.234 1 54.88 115 GLU B CA 1
ATOM 2301 C C . GLU B 1 115 ? 12.016 -10.359 -20.781 1 54.88 115 GLU B C 1
ATOM 2303 O O . GLU B 1 115 ? 11.203 -9.461 -20.516 1 54.88 115 GLU B O 1
ATOM 2308 N N . GLU B 1 116 ? 11.867 -10.984 -21.938 1 58.06 116 GLU B N 1
ATOM 2309 C CA . GLU B 1 116 ? 10.516 -10.977 -22.5 1 58.06 116 GLU B CA 1
ATOM 2310 C C . GLU B 1 116 ? 9.539 -11.719 -21.594 1 58.06 116 GLU B C 1
ATOM 2312 O O . GLU B 1 116 ? 9.82 -12.828 -21.141 1 58.06 116 GLU B O 1
ATOM 2317 N N . ALA B 1 117 ? 8.68 -11.031 -21.078 1 68.88 117 ALA B N 1
ATOM 2318 C CA . ALA B 1 117 ? 7.547 -11.578 -20.344 1 68.88 117 ALA B CA 1
ATOM 2319 C C . ALA B 1 117 ? 6.91 -12.742 -21.094 1 68.88 117 ALA B C 1
ATOM 2321 O O . ALA B 1 117 ? 6.738 -12.688 -22.312 1 68.88 117 ALA B O 1
ATOM 2322 N N . ILE B 1 118 ? 7.066 -13.977 -20.562 1 79.56 118 ILE B N 1
ATOM 2323 C CA . ILE B 1 118 ? 6.336 -15.117 -21.125 1 79.56 118 ILE B CA 1
ATOM 2324 C C . ILE B 1 118 ? 4.836 -14.906 -20.922 1 79.56 118 ILE B C 1
ATOM 2326 O O . ILE B 1 118 ? 4.379 -14.641 -19.812 1 79.56 118 ILE B O 1
ATOM 2330 N N . GLU B 1 119 ? 4.141 -15.023 -22.031 1 83.38 119 GLU B N 1
ATOM 2331 C CA . GLU B 1 119 ? 2.697 -14.828 -21.984 1 83.38 119 GLU B CA 1
ATOM 2332 C C . GLU B 1 119 ? 2.049 -15.781 -20.984 1 83.38 119 GLU B C 1
ATOM 2334 O O . GLU B 1 119 ? 2.377 -16.969 -20.938 1 83.38 119 GLU B O 1
ATOM 2339 N N . GLY B 1 120 ? 1.198 -15.266 -20.172 1 87.12 120 GLY B N 1
ATOM 2340 C CA . GLY B 1 120 ? 0.44 -16.078 -19.234 1 87.12 120 GLY B CA 1
ATOM 2341 C C . GLY B 1 120 ? 1.152 -16.281 -17.906 1 87.12 120 GLY B C 1
ATOM 2342 O O . GLY B 1 120 ? 0.662 -17.016 -17.047 1 87.12 120 GLY B O 1
ATOM 2343 N N . VAL B 1 121 ? 2.355 -15.656 -17.844 1 92.12 121 VAL B N 1
ATOM 2344 C CA . VAL B 1 121 ? 3.109 -15.805 -16.594 1 92.12 121 VAL B CA 1
ATOM 2345 C C . VAL B 1 121 ? 3.201 -14.453 -15.891 1 92.12 121 VAL B C 1
ATOM 2347 O O . VAL B 1 121 ? 3.588 -13.453 -16.5 1 92.12 121 VAL B O 1
ATOM 2350 N N . ASP B 1 122 ? 2.793 -14.453 -14.719 1 94.5 122 ASP B N 1
ATOM 2351 C CA . ASP B 1 122 ? 2.938 -13.266 -13.883 1 94.5 122 ASP B CA 1
ATOM 2352 C C . ASP B 1 122 ? 4.137 -13.391 -12.953 1 94.5 122 ASP B C 1
ATOM 2354 O O . ASP B 1 122 ? 4.25 -14.375 -12.211 1 94.5 122 ASP B O 1
ATOM 2358 N N . GLU B 1 123 ? 4.98 -12.414 -13.023 1 94.44 123 GLU B N 1
ATOM 2359 C CA . GLU B 1 123 ? 6.137 -12.391 -12.133 1 94.44 123 GLU B CA 1
ATOM 2360 C C . GLU B 1 123 ? 5.969 -11.344 -11.039 1 94.44 123 GLU B C 1
ATOM 2362 O O . GLU B 1 123 ? 5.672 -10.18 -11.32 1 94.44 123 GLU B O 1
ATOM 2367 N N . ILE B 1 124 ? 6.137 -11.797 -9.852 1 95.69 124 ILE B N 1
ATOM 2368 C CA . ILE B 1 124 ? 6.004 -10.914 -8.695 1 95.69 124 ILE B CA 1
ATOM 2369 C C . ILE B 1 124 ? 7.379 -10.664 -8.078 1 95.69 124 ILE B C 1
ATOM 2371 O O . ILE B 1 124 ? 8.023 -11.594 -7.586 1 95.69 124 ILE B O 1
ATOM 2375 N N . VAL B 1 125 ? 7.844 -9.492 -8.07 1 94.31 125 VAL B N 1
ATOM 2376 C CA . VAL B 1 125 ? 9.148 -9.094 -7.539 1 94.31 125 VAL B CA 1
ATOM 2377 C C . VAL B 1 125 ? 9 -8.688 -6.074 1 94.31 125 VAL B C 1
ATOM 2379 O O . VAL B 1 125 ? 8.195 -7.816 -5.742 1 94.31 125 VAL B O 1
ATOM 2382 N N . PRO B 1 126 ? 9.656 -9.352 -5.207 1 93.25 126 PRO B N 1
ATOM 2383 C CA . PRO B 1 126 ? 9.633 -8.906 -3.811 1 93.25 126 PRO B CA 1
ATOM 2384 C C . PRO B 1 126 ? 10.25 -7.527 -3.615 1 93.25 126 PRO B C 1
ATOM 2386 O O . PRO B 1 126 ? 11.336 -7.254 -4.137 1 93.25 126 PRO B O 1
ATOM 2389 N N . MET B 1 127 ? 9.492 -6.645 -2.92 1 93.19 127 MET B N 1
ATOM 2390 C CA . MET B 1 127 ? 9.961 -5.289 -2.637 1 93.19 127 MET B CA 1
ATOM 2391 C C . MET B 1 127 ? 10.289 -5.125 -1.157 1 93.19 127 MET B C 1
ATOM 2393 O O . MET B 1 127 ? 9.602 -5.672 -0.297 1 93.19 127 MET B O 1
ATOM 2397 N N . GLU B 1 128 ? 11.328 -4.504 -0.862 1 88.69 128 GLU B N 1
ATOM 2398 C CA . GLU B 1 128 ? 11.727 -4.238 0.518 1 88.69 128 GLU B CA 1
ATOM 2399 C C . GLU B 1 128 ? 11.672 -2.748 0.834 1 88.69 128 GLU B C 1
ATOM 2401 O O . GLU B 1 128 ? 11.992 -1.916 -0.018 1 88.69 128 GLU B O 1
ATOM 2406 N N . LEU B 1 129 ? 11.078 -2.406 2.064 1 86.88 129 LEU B N 1
ATOM 2407 C CA . LEU B 1 129 ? 11.109 -1.028 2.539 1 86.88 129 LEU B CA 1
ATOM 2408 C C . LEU B 1 129 ? 12.414 -0.746 3.287 1 86.88 129 LEU B C 1
ATOM 2410 O O . LEU B 1 129 ? 12.945 -1.628 3.959 1 86.88 129 LEU B O 1
ATOM 2414 N N . GLU B 1 130 ? 12.977 0.345 2.975 1 77.75 130 GLU B N 1
ATOM 2415 C CA . GLU B 1 130 ? 14.141 0.728 3.77 1 77.75 130 GLU B CA 1
ATOM 2416 C C . GLU B 1 130 ? 13.766 0.918 5.238 1 77.75 130 GLU B C 1
ATOM 2418 O O . GLU B 1 130 ? 12.922 1.755 5.566 1 77.75 130 GLU B O 1
ATOM 2423 N N . LEU B 1 131 ? 14.094 -0.075 6.176 1 69.88 131 LEU B N 1
ATOM 2424 C CA . LEU B 1 131 ? 13.703 -0.114 7.582 1 69.88 131 LEU B CA 1
ATOM 2425 C C . LEU B 1 131 ? 14.242 1.1 8.328 1 69.88 131 LEU B C 1
ATOM 2427 O O . LEU B 1 131 ? 13.617 1.572 9.281 1 69.88 131 LEU B O 1
ATOM 2431 N N . TYR B 1 132 ? 15.25 1.702 7.863 1 73.56 132 TYR B N 1
ATOM 2432 C CA . TYR B 1 132 ? 15.93 2.654 8.734 1 73.56 132 TYR B CA 1
ATOM 2433 C C . TYR B 1 132 ? 15.492 4.082 8.422 1 73.56 132 TYR B C 1
ATOM 2435 O O . TYR B 1 132 ? 16.078 5.039 8.93 1 73.56 132 TYR B O 1
ATOM 2443 N N . LYS B 1 133 ? 14.219 4.176 7.73 1 82.62 133 LYS B N 1
ATOM 2444 C CA . LYS B 1 133 ? 13.789 5.551 7.484 1 82.62 133 LYS B CA 1
ATOM 2445 C C . LYS B 1 133 ? 12.297 5.715 7.738 1 82.62 133 LYS B C 1
ATOM 2447 O O . LYS B 1 133 ? 11.508 5.855 6.797 1 82.62 133 LYS B O 1
ATOM 2452 N N . PRO B 1 134 ? 11.906 5.641 9.047 1 90.62 134 PRO B N 1
ATOM 2453 C CA . PRO B 1 134 ? 10.484 5.898 9.305 1 90.62 134 PRO B CA 1
ATOM 2454 C C . PRO B 1 134 ? 10.062 7.312 8.914 1 90.62 134 PRO B C 1
ATOM 2456 O O . PRO B 1 134 ? 10.875 8.234 8.953 1 90.62 134 PRO B O 1
ATOM 2459 N N . LEU B 1 135 ? 8.938 7.41 8.391 1 92 135 LEU B N 1
ATOM 2460 C CA . LEU B 1 135 ? 8.414 8.703 7.969 1 92 135 LEU B CA 1
ATOM 2461 C C . LEU B 1 135 ? 7.125 9.039 8.711 1 92 135 LEU B C 1
ATOM 2463 O O . LEU B 1 135 ? 6.332 8.148 9.023 1 92 135 LEU B O 1
ATOM 2467 N N . GLU B 1 136 ? 7.02 10.328 8.984 1 90.19 136 GLU B N 1
ATOM 2468 C CA . GLU B 1 136 ? 5.711 10.812 9.422 1 90.19 136 GLU B CA 1
ATOM 2469 C C . GLU B 1 136 ? 4.719 10.828 8.258 1 90.19 136 GLU B C 1
ATOM 2471 O O . GLU B 1 136 ? 5.117 10.945 7.098 1 90.19 136 GLU B O 1
ATOM 2476 N N . VAL B 1 137 ? 3.508 10.727 8.539 1 92.06 137 VAL B N 1
ATOM 2477 C CA . VAL B 1 137 ? 2.461 10.672 7.527 1 92.06 137 VAL B CA 1
ATOM 2478 C C . VAL B 1 137 ? 2.545 11.906 6.633 1 92.06 137 VAL B C 1
ATOM 2480 O O . VAL B 1 137 ? 2.381 11.805 5.414 1 92.06 137 VAL B O 1
ATOM 2483 N N . GLU B 1 138 ? 2.854 13.016 7.227 1 90 138 GLU B N 1
ATOM 2484 C CA . GLU B 1 138 ? 2.938 14.25 6.461 1 90 138 GLU B CA 1
ATOM 2485 C C . GLU B 1 138 ? 4.105 14.211 5.477 1 90 138 GLU B C 1
ATOM 2487 O O . GLU B 1 138 ? 4.008 14.75 4.371 1 90 138 GLU B O 1
ATOM 2492 N N . GLU B 1 139 ? 5.156 13.625 5.922 1 90.62 139 GLU B N 1
ATOM 2493 C CA . GLU B 1 139 ? 6.305 13.484 5.035 1 90.62 139 GLU B CA 1
ATOM 2494 C C . GLU B 1 139 ? 5.996 12.547 3.869 1 90.62 139 GLU B C 1
ATOM 2496 O O . GLU B 1 139 ? 6.348 12.836 2.725 1 90.62 139 GLU B O 1
ATOM 2501 N N . ALA B 1 140 ? 5.328 11.492 4.23 1 95.44 140 ALA B N 1
ATOM 2502 C CA . ALA B 1 140 ? 4.914 10.555 3.191 1 95.44 140 ALA B CA 1
ATOM 2503 C C . ALA B 1 140 ? 3.971 11.211 2.193 1 95.44 140 ALA B C 1
ATOM 2505 O O . ALA B 1 140 ? 4.086 11 0.983 1 95.44 140 ALA B O 1
ATOM 2506 N N . LEU B 1 141 ? 3.078 12 2.736 1 96.38 141 LEU B N 1
ATOM 2507 C CA . LEU B 1 141 ? 2.137 12.742 1.901 1 96.38 141 LEU B CA 1
ATOM 2508 C C . LEU B 1 141 ? 2.875 13.664 0.942 1 96.38 141 LEU B C 1
ATOM 2510 O O . LEU B 1 141 ? 2.533 13.742 -0.241 1 96.38 141 LEU B O 1
ATOM 2514 N N . GLU B 1 142 ? 3.855 14.305 1.425 1 92.62 142 GLU B N 1
ATOM 2515 C CA . GLU B 1 142 ? 4.641 15.211 0.594 1 92.62 142 GLU B CA 1
ATOM 2516 C C . GLU B 1 142 ? 5.348 14.461 -0.53 1 92.62 142 GLU B C 1
ATOM 2518 O O . GLU B 1 142 ? 5.391 14.93 -1.669 1 92.62 142 GLU B O 1
ATOM 2523 N N . LYS B 1 143 ? 5.93 13.359 -0.182 1 94.5 143 LYS B N 1
ATOM 2524 C CA . LYS B 1 143 ? 6.605 12.539 -1.183 1 94.5 143 LYS B CA 1
ATOM 2525 C C . LYS B 1 143 ? 5.633 12.078 -2.268 1 94.5 143 LYS B C 1
ATOM 2527 O O . LYS B 1 143 ? 5.957 12.125 -3.457 1 94.5 143 LYS B O 1
ATOM 2532 N N . LEU B 1 144 ? 4.465 11.711 -1.818 1 96.81 144 LEU B N 1
ATOM 2533 C CA . LEU B 1 144 ? 3.436 11.266 -2.752 1 96.81 144 LEU B CA 1
ATOM 2534 C C . LEU B 1 144 ? 3.012 12.406 -3.676 1 96.81 144 LEU B C 1
ATOM 2536 O O . LEU B 1 144 ? 2.918 12.219 -4.891 1 96.81 144 LEU B O 1
ATOM 2540 N N . LYS B 1 145 ? 2.855 13.562 -3.125 1 94.56 145 LYS B N 1
ATOM 2541 C CA . LYS B 1 145 ? 2.393 14.719 -3.891 1 94.56 145 LYS B CA 1
ATOM 2542 C C . LYS B 1 145 ? 3.469 15.203 -4.855 1 94.56 145 LYS B C 1
ATOM 2544 O O . LYS B 1 145 ? 3.156 15.727 -5.93 1 94.56 145 LYS B O 1
ATOM 2549 N N . ALA B 1 146 ? 4.684 15.031 -4.449 1 94.75 146 ALA B N 1
ATOM 2550 C CA . ALA B 1 146 ? 5.809 15.508 -5.25 1 94.75 146 ALA B CA 1
ATOM 2551 C C . ALA B 1 146 ? 6.113 14.547 -6.395 1 94.75 146 ALA B C 1
ATOM 2553 O O . ALA B 1 146 ? 7 14.805 -7.215 1 94.75 146 ALA B O 1
ATOM 2554 N N . SER B 1 147 ? 5.363 13.453 -6.438 1 94.81 147 SER B N 1
ATOM 2555 C CA . SER B 1 147 ? 5.613 12.453 -7.469 1 94.81 147 SER B CA 1
ATOM 2556 C C . SER B 1 147 ? 4.355 12.172 -8.289 1 94.81 147 SER B C 1
ATOM 2558 O O . SER B 1 147 ? 3.283 12.703 -7.98 1 94.81 147 SER B O 1
ATOM 2560 N N . ASP B 1 148 ? 4.527 11.414 -9.297 1 93.38 148 ASP B N 1
ATOM 2561 C CA . ASP B 1 148 ? 3.4 11 -10.125 1 93.38 148 ASP B CA 1
ATOM 2562 C C . ASP B 1 148 ? 2.834 9.664 -9.648 1 93.38 148 ASP B C 1
ATOM 2564 O O . ASP B 1 148 ? 1.996 9.062 -10.32 1 93.38 148 ASP B O 1
ATOM 2568 N N . MET B 1 149 ? 3.281 9.297 -8.484 1 94.06 149 MET B N 1
ATOM 2569 C CA . MET B 1 149 ? 2.85 8.008 -7.949 1 94.06 149 MET B CA 1
ATOM 2570 C C . MET B 1 149 ? 1.405 8.078 -7.465 1 94.06 149 MET B C 1
ATOM 2572 O O . MET B 1 149 ? 0.95 9.125 -7 1 94.06 149 MET B O 1
ATOM 2576 N N . GLN B 1 150 ? 0.684 6.938 -7.555 1 95.62 150 GLN B N 1
ATOM 2577 C CA . GLN B 1 150 ? -0.686 6.836 -7.062 1 95.62 150 GLN B CA 1
ATOM 2578 C C . GLN B 1 150 ? -0.713 6.426 -5.594 1 95.62 150 GLN B C 1
ATOM 2580 O O . GLN B 1 150 ? -1.718 6.625 -4.906 1 95.62 150 GLN B O 1
ATOM 2585 N N . PHE B 1 151 ? 0.406 5.883 -5.168 1 97.81 151 PHE B N 1
ATOM 2586 C CA . PHE B 1 151 ? 0.527 5.441 -3.783 1 97.81 151 PHE B CA 1
ATOM 2587 C C . PHE B 1 151 ? 1.987 5.426 -3.348 1 97.81 151 PHE B C 1
ATOM 2589 O O . PHE B 1 151 ? 2.891 5.492 -4.184 1 97.81 151 PHE B O 1
ATOM 2596 N N . TYR B 1 152 ? 2.162 5.402 -2.125 1 96.81 152 TYR B N 1
ATOM 2597 C CA . TYR B 1 152 ? 3.49 5.387 -1.521 1 96.81 152 TYR B CA 1
ATOM 2598 C C . TYR B 1 152 ? 3.51 4.512 -0.273 1 96.81 152 TYR B C 1
ATOM 2600 O O . TYR B 1 152 ? 2.666 4.664 0.613 1 96.81 152 TYR B O 1
ATOM 2608 N N . VAL B 1 153 ? 4.395 3.494 -0.265 1 96.75 153 VAL B N 1
ATOM 2609 C CA . VAL B 1 153 ? 4.547 2.584 0.864 1 96.75 153 VAL B CA 1
ATOM 2610 C C . VAL B 1 153 ? 5.715 3.037 1.74 1 96.75 153 VAL B C 1
ATOM 2612 O O . VAL B 1 153 ? 6.801 3.33 1.236 1 96.75 153 VAL B O 1
ATOM 2615 N N . PHE B 1 154 ? 5.488 3.127 3.082 1 96.06 154 PHE B N 1
ATOM 2616 C CA . PHE B 1 154 ? 6.523 3.59 4 1 96.06 154 PHE B CA 1
ATOM 2617 C C . PHE B 1 154 ? 6.352 2.957 5.375 1 96.06 154 PHE B C 1
ATOM 2619 O O . PHE B 1 154 ? 5.34 2.305 5.641 1 96.06 154 PHE B O 1
ATOM 2626 N N . ASN B 1 155 ? 7.367 3.008 6.188 1 95.38 155 ASN B N 1
ATOM 2627 C CA . ASN B 1 155 ? 7.262 2.668 7.605 1 95.38 155 ASN B CA 1
ATOM 2628 C C . ASN B 1 155 ? 6.98 3.9 8.461 1 95.38 155 ASN B C 1
ATOM 2630 O O . ASN B 1 155 ? 7.621 4.938 8.289 1 95.38 155 ASN B O 1
ATOM 2634 N N . ASP B 1 156 ? 6 3.719 9.258 1 92.88 156 ASP B N 1
ATOM 2635 C CA . ASP B 1 156 ? 5.723 4.859 10.125 1 92.88 156 ASP B CA 1
ATOM 2636 C C . ASP B 1 156 ? 6.691 4.902 11.305 1 92.88 156 ASP B C 1
ATOM 2638 O O . ASP B 1 156 ? 7.672 4.156 11.336 1 92.88 156 ASP B O 1
ATOM 2642 N N . ILE B 1 157 ? 6.477 5.836 12.258 1 88 157 ILE B N 1
ATOM 2643 C CA . ILE B 1 157 ? 7.406 6.09 13.352 1 88 157 ILE B CA 1
ATOM 2644 C C . ILE B 1 157 ? 7.484 4.863 14.258 1 88 157 ILE B C 1
ATOM 2646 O O . ILE B 1 157 ? 8.477 4.672 14.969 1 88 157 ILE B O 1
ATOM 2650 N N . ASP B 1 158 ? 6.48 4.039 14.203 1 90.75 158 ASP B N 1
ATOM 2651 C CA . ASP B 1 158 ? 6.473 2.816 15 1 90.75 158 ASP B CA 1
ATOM 2652 C C . ASP B 1 158 ? 7.004 1.632 14.195 1 90.75 158 ASP B C 1
ATOM 2654 O O . ASP B 1 158 ? 6.809 0.477 14.578 1 90.75 158 ASP B O 1
ATOM 2658 N N . ALA B 1 159 ? 7.52 1.909 13.008 1 89.5 159 ALA B N 1
ATOM 2659 C CA . ALA B 1 159 ? 8.117 0.897 12.141 1 89.5 159 ALA B CA 1
ATOM 2660 C C . ALA B 1 159 ? 7.055 -0.038 11.578 1 89.5 159 ALA B C 1
ATOM 2662 O O . ALA B 1 159 ? 7.312 -1.227 11.367 1 89.5 159 ALA B O 1
ATOM 2663 N N . LYS B 1 160 ? 5.887 0.45 11.445 1 92.19 160 LYS B N 1
ATOM 2664 C CA . LYS B 1 160 ? 4.793 -0.296 10.828 1 92.19 160 LYS B CA 1
ATOM 2665 C C . LYS B 1 160 ? 4.586 0.135 9.375 1 92.19 160 LYS B C 1
ATOM 2667 O O . LYS B 1 160 ? 4.566 1.33 9.07 1 92.19 160 LYS B O 1
ATOM 2672 N N . MET B 1 161 ? 4.41 -0.858 8.523 1 94.69 161 MET B N 1
ATOM 2673 C CA . MET B 1 161 ? 4.172 -0.548 7.113 1 94.69 161 MET B CA 1
ATOM 2674 C C . MET B 1 161 ? 2.844 0.175 6.93 1 94.69 161 MET B C 1
ATOM 2676 O O . MET B 1 161 ? 1.822 -0.245 7.48 1 94.69 161 MET B O 1
ATOM 2680 N N . ARG B 1 162 ? 2.9 1.322 6.168 1 95.69 162 ARG B N 1
ATOM 2681 C CA . ARG B 1 162 ? 1.726 2.115 5.82 1 95.69 162 ARG B CA 1
ATOM 2682 C C . ARG B 1 162 ? 1.669 2.377 4.316 1 95.69 162 ARG B C 1
ATOM 2684 O O . ARG B 1 162 ? 2.678 2.25 3.621 1 95.69 162 ARG B O 1
ATOM 2691 N N . VAL B 1 163 ? 0.442 2.586 3.916 1 97.38 163 VAL B N 1
ATOM 2692 C CA . VAL B 1 163 ? 0.233 2.926 2.512 1 97.38 163 VAL B CA 1
ATOM 2693 C C . VAL B 1 163 ? -0.612 4.191 2.408 1 97.38 163 VAL B C 1
ATOM 2695 O O . VAL B 1 163 ? -1.719 4.254 2.949 1 97.38 163 VAL B O 1
ATOM 2698 N N . ILE B 1 164 ? -0.047 5.199 1.775 1 97.81 164 ILE B N 1
ATOM 2699 C CA . ILE B 1 164 ? -0.808 6.41 1.478 1 97.81 164 ILE B CA 1
ATOM 2700 C C . ILE B 1 164 ? -1.039 6.516 -0.028 1 97.81 164 ILE B C 1
ATOM 2702 O O . ILE B 1 164 ? -0.154 6.191 -0.823 1 97.81 164 ILE B O 1
ATOM 2706 N N . TYR B 1 165 ? -2.303 6.934 -0.349 1 98.12 165 TYR B N 1
ATOM 2707 C CA . TYR B 1 165 ? -2.588 6.938 -1.779 1 98.12 165 TYR B CA 1
ATOM 2708 C C . TYR B 1 165 ? -3.578 8.039 -2.139 1 98.12 165 TYR B C 1
ATOM 2710 O O . TYR B 1 165 ? -4.266 8.57 -1.264 1 98.12 165 TYR B O 1
ATOM 2718 N N . LYS B 1 166 ? -3.607 8.398 -3.395 1 97.19 166 LYS B N 1
ATOM 2719 C CA . LYS B 1 166 ? -4.52 9.406 -3.92 1 97.19 166 LYS B CA 1
ATOM 2720 C C . LYS B 1 166 ? -5.898 8.812 -4.199 1 97.19 166 LYS B C 1
ATOM 2722 O O . LYS B 1 166 ? -6.012 7.785 -4.867 1 97.19 166 LYS B O 1
ATOM 2727 N N . ARG B 1 167 ? -6.891 9.445 -3.666 1 94.81 167 ARG B N 1
ATOM 2728 C CA . ARG B 1 167 ? -8.258 9.008 -3.904 1 94.81 167 ARG B CA 1
ATOM 2729 C C . ARG B 1 167 ? -8.891 9.773 -5.062 1 94.81 167 ARG B C 1
ATOM 2731 O O . ARG B 1 167 ? -8.422 10.859 -5.422 1 94.81 167 ARG B O 1
ATOM 2738 N N . ALA B 1 168 ? -10.039 9.219 -5.488 1 91.75 168 ALA B N 1
ATOM 2739 C CA . ALA B 1 168 ? -10.742 9.844 -6.605 1 91.75 168 ALA B CA 1
ATOM 2740 C C . ALA B 1 168 ? -11.414 11.141 -6.172 1 91.75 168 ALA B C 1
ATOM 2742 O O . ALA B 1 168 ? -11.664 12.023 -6.996 1 91.75 168 ALA B O 1
ATOM 2743 N N . ASP B 1 169 ? -11.68 11.367 -4.906 1 91.06 169 ASP B N 1
ATOM 2744 C CA . ASP B 1 169 ? -12.391 12.539 -4.418 1 91.06 169 ASP B CA 1
ATOM 2745 C C . ASP B 1 169 ? -11.422 13.672 -4.09 1 91.06 169 ASP B C 1
ATOM 2747 O O . ASP B 1 169 ? -11.828 14.711 -3.555 1 91.06 169 ASP B O 1
ATOM 2751 N N . GLY B 1 170 ? -10.141 13.43 -4.387 1 90.81 170 GLY B N 1
ATOM 2752 C CA . GLY B 1 170 ? -9.141 14.461 -4.156 1 90.81 170 GLY B CA 1
ATOM 2753 C C . GLY B 1 170 ? -8.477 14.359 -2.797 1 90.81 170 GLY B C 1
ATOM 2754 O O . GLY B 1 170 ? -7.512 15.078 -2.516 1 90.81 170 GLY B O 1
ATOM 2755 N N . LYS B 1 171 ? -8.992 13.477 -2.01 1 94.44 171 LYS B N 1
ATOM 2756 C CA . LYS B 1 171 ? -8.398 13.227 -0.701 1 94.44 171 LYS B CA 1
ATOM 2757 C C . LYS B 1 171 ? -7.34 12.125 -0.776 1 94.44 171 LYS B C 1
ATOM 2759 O O . LYS B 1 171 ? -6.969 11.688 -1.868 1 94.44 171 LYS B O 1
ATOM 2764 N N . PHE B 1 172 ? -6.84 11.867 0.388 1 96.94 172 PHE B N 1
ATOM 2765 C CA . PHE B 1 172 ? -5.836 10.812 0.478 1 96.94 172 PHE B CA 1
ATOM 2766 C C . PHE B 1 172 ? -6.293 9.711 1.424 1 96.94 172 PHE B C 1
ATOM 2768 O O . PHE B 1 172 ? -6.992 9.977 2.404 1 96.94 172 PHE B O 1
ATOM 2775 N N . GLY B 1 173 ? -5.953 8.5 1.056 1 96.56 173 GLY B N 1
ATOM 2776 C CA . GLY B 1 173 ? -6.199 7.371 1.939 1 96.56 173 GLY B CA 1
ATOM 2777 C C . GLY B 1 173 ? -4.953 6.887 2.652 1 96.56 173 GLY B C 1
ATOM 2778 O O . GLY B 1 173 ? -3.85 6.969 2.109 1 96.56 173 GLY B O 1
ATOM 2779 N N . LEU B 1 174 ? -5.156 6.406 3.832 1 96.5 174 LEU B N 1
ATOM 2780 C CA . LEU B 1 174 ? -4.035 5.895 4.609 1 96.5 174 LEU B CA 1
ATOM 2781 C C . LEU B 1 174 ? -4.398 4.578 5.289 1 96.5 174 LEU B C 1
ATOM 2783 O O . LEU B 1 174 ? -5.316 4.531 6.109 1 96.5 174 LEU B O 1
ATOM 2787 N N . TYR B 1 175 ? -3.611 3.506 4.812 1 95.12 175 TYR B N 1
ATOM 2788 C CA . TYR B 1 175 ? -3.754 2.225 5.492 1 95.12 175 TYR B CA 1
ATOM 2789 C C . TYR B 1 175 ? -2.752 2.098 6.637 1 95.12 175 TYR B C 1
ATOM 2791 O O . TYR B 1 175 ? -1.578 2.439 6.48 1 95.12 175 TYR B O 1
#

Secondary structure (DSSP, 8-state):
-EEEEEEESS---HHHHHHHHHHHHHGGGG---EEEEEEEEEEEEETTEEEEEEEEEEEETTS-EEEEEEEESSHHHHHHHHHHHHHHHHHHHHHHHHHHHH-TTTHHHHHHS-----TTEEEEEE----TT----HHHHHHHHHTSS-SEEEEE-TTS-EEEEEE-TTS-EEE-/-EEEEEEESS---HHHHHHHHHHHHHGGGG---EEEEEEEEEEEEETTEEEEEEEEEEEETTS-EEEEEEEESSHHHHHHHHHHHHHHHHHHHHHHHHHHHH-TTTHHHHHHS-----TTEEEEEE----TT----HHHHHHHHHTSS-SEEEEE-TTS-EEEEEE-TTS-EEE-